Protein AF-A0A3R6VA16-F1 (afdb_monomer_lite)

InterPro domains:
  IPR000555 JAB1/MPN/MOV34 metalloenzyme domain [PF01398] (59-173)
  IPR000555 JAB1/MPN/MOV34 metalloenzyme domain [SM00232] (59-207)
  IPR037518 MPN domain [PS50249] (60-208)

pLDDT: mean 72.34, std 24.01, range [25.31, 98.12]

Radius of gyration: 26.98 Å; chains: 1; bounding box: 52×86×88 Å

Sequence (261 aa):
MANRVRRWSPVAHPRESDKSSANMSAASISLDDVAVEVAHNAGDSSNHFNEGTSEGRVDVGIHPLVLMNLCDHWTRAAAIASPGNPSTKPVVGALFGVQKGREINVIDSFELPSALELSESDSNLTLKAFLTQRTEQFATVFPGFEFLGWYAVQSKIQASDLATHRTMMEFNESPLFLVLDPTPPPPQPKDR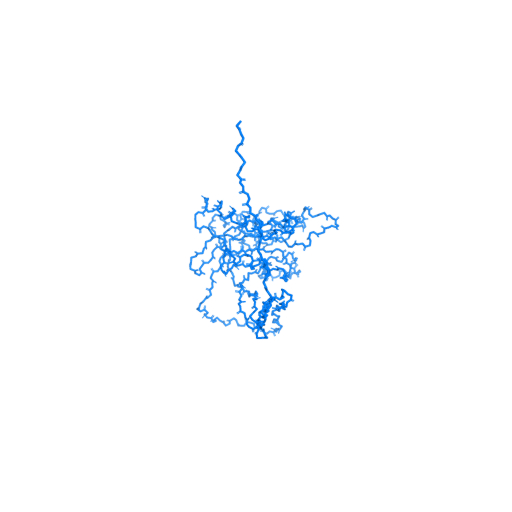AKVKLPLALYESELHVVNNTPTMLFVKAPFKMTTTESEGIALDHISKVAPTNAPTQSSRKFIVEYMASV

Foldseek 3Di:
DDDDDDDDDDDDDDDDDDDDDDPPPPPPDDPPPADADDDDDDDDDDDPPPPDPDPPAAAEAEELQAVVQQVVQVVVLVVPQDDPGNPPFWFKWFWKDADDPRYHYGHHIDGQDTVVNADPVCNLVVSVVVQVVVQVVCCVVPPRMFTQAMETEAQDDDPVVVVVRVSVCVRPVKHKYKYADPDQDDDDDPPDDLDDHSMWIWTWDFDQDPNDTHIHTDTGDYHHDYDPVSLVVLCVCLVPPDPDDPSCRNVNVSSVSSNVD

Secondary structure (DSSP, 8-state):
------------------------------TT----------------------TT--EEEE-HHHHHHHHHHHHHHHHHS-TT----SPEEEEEEEEEETTEEEEEEEEEPPPTTTS-TTTHHHHHHHHHHHHHHHHHHHSTT-EEEEEEEE-SS--HHHHHHHHHHTTT-SS-EEEEE--SPPP---SS---PPPSEEEEEEEEEEETTEEEEEEEEEP-EE---HHHHHHHHHHHHH--TT-GGGHHHHHHHHHHTT-

Structure (mmCIF, N/CA/C/O backbone):
data_AF-A0A3R6VA16-F1
#
_entry.id   AF-A0A3R6VA16-F1
#
loop_
_atom_site.group_PDB
_atom_site.id
_atom_site.type_symbol
_atom_site.label_atom_id
_atom_site.label_alt_id
_atom_site.label_comp_id
_atom_site.label_asym_id
_atom_site.label_entity_id
_atom_site.label_seq_id
_atom_site.pdbx_PDB_ins_code
_atom_site.Cartn_x
_atom_site.Cartn_y
_atom_site.Cartn_z
_atom_site.occupancy
_atom_site.B_iso_or_equiv
_atom_site.auth_seq_id
_atom_site.auth_comp_id
_atom_site.auth_asym_id
_atom_site.auth_atom_id
_atom_site.pdbx_PDB_model_num
ATOM 1 N N . MET A 1 1 ? 28.425 59.347 45.435 1.00 41.22 1 MET A N 1
ATOM 2 C CA . MET A 1 1 ? 26.973 59.115 45.272 1.00 41.22 1 MET A CA 1
ATOM 3 C C . MET A 1 1 ? 26.750 57.630 45.041 1.00 41.22 1 MET A C 1
ATOM 5 O O . MET A 1 1 ? 27.080 57.142 43.974 1.00 41.22 1 MET A O 1
ATOM 9 N N . ALA A 1 2 ? 26.286 56.904 46.057 1.00 36.50 2 ALA A N 1
ATOM 10 C CA . ALA A 1 2 ? 25.940 55.487 45.960 1.00 36.50 2 ALA A CA 1
ATOM 11 C C . ALA A 1 2 ? 24.684 55.261 46.811 1.00 36.50 2 ALA A C 1
ATOM 13 O O . ALA A 1 2 ? 24.734 55.369 48.036 1.00 36.50 2 ALA A O 1
ATOM 14 N N . ASN A 1 3 ? 23.547 55.035 46.151 1.00 33.97 3 ASN A N 1
ATOM 15 C CA . ASN A 1 3 ? 22.265 54.790 46.803 1.00 33.97 3 ASN A CA 1
ATOM 16 C C . ASN A 1 3 ? 22.181 53.318 47.224 1.00 33.97 3 ASN A C 1
ATOM 18 O O . ASN A 1 3 ? 22.137 52.421 46.387 1.00 33.97 3 ASN A O 1
ATOM 22 N N . ARG A 1 4 ? 22.161 53.090 48.539 1.00 34.59 4 ARG A N 1
ATOM 23 C CA . ARG A 1 4 ? 21.943 51.801 49.203 1.00 34.59 4 ARG A CA 1
ATOM 24 C C . ARG A 1 4 ? 20.525 51.825 49.783 1.00 34.59 4 ARG A C 1
ATOM 26 O O . ARG A 1 4 ? 20.274 52.558 50.738 1.00 34.59 4 ARG A O 1
ATOM 33 N N . VAL A 1 5 ? 19.602 51.054 49.208 1.00 41.16 5 VAL A N 1
ATOM 34 C CA . VAL A 1 5 ? 18.233 50.897 49.733 1.00 41.16 5 VAL A CA 1
ATOM 35 C C . VAL A 1 5 ? 18.164 49.671 50.650 1.00 41.16 5 VAL A C 1
ATOM 37 O O . VAL A 1 5 ? 18.831 48.663 50.435 1.00 41.16 5 VAL A O 1
ATOM 40 N N . ARG A 1 6 ? 17.423 49.852 51.745 1.00 34.97 6 ARG A N 1
ATOM 41 C CA . ARG A 1 6 ? 17.358 49.065 52.985 1.00 34.97 6 ARG A CA 1
ATOM 42 C C . ARG A 1 6 ? 16.405 47.858 52.833 1.00 34.97 6 ARG A C 1
ATOM 44 O O . ARG A 1 6 ? 15.406 47.974 52.143 1.00 34.97 6 ARG A O 1
ATOM 51 N N . ARG A 1 7 ? 16.764 46.684 53.375 1.00 30.44 7 ARG A N 1
ATOM 52 C CA . ARG A 1 7 ? 16.296 46.068 54.652 1.00 30.44 7 ARG A CA 1
ATOM 53 C C . ARG A 1 7 ? 14.901 45.420 54.606 1.00 30.44 7 ARG A C 1
ATOM 55 O O . ARG A 1 7 ? 13.923 46.138 54.485 1.00 30.44 7 ARG A O 1
ATOM 62 N N . TRP A 1 8 ? 14.838 44.126 54.948 1.00 27.19 8 TRP A N 1
ATOM 63 C CA . TRP A 1 8 ? 13.909 43.578 55.955 1.00 27.19 8 TRP A CA 1
ATOM 64 C C . TRP A 1 8 ? 14.317 42.168 56.427 1.00 27.19 8 TRP A C 1
ATOM 66 O O . TRP A 1 8 ? 14.936 41.400 55.700 1.00 27.19 8 TRP A O 1
ATOM 76 N N . SER A 1 9 ? 13.999 41.877 57.687 1.00 35.06 9 SER A N 1
ATOM 77 C CA . SER A 1 9 ? 14.083 40.588 58.396 1.00 35.06 9 SER A CA 1
ATOM 78 C C . SER A 1 9 ? 12.863 40.528 59.346 1.00 35.06 9 SER A C 1
ATOM 80 O O . SER A 1 9 ? 12.209 41.558 59.516 1.00 35.06 9 SER A O 1
ATOM 82 N N . PRO A 1 10 ? 12.659 39.451 60.122 1.00 50.78 10 PRO A N 1
ATOM 83 C CA . PRO A 1 10 ? 12.002 38.174 59.806 1.00 50.78 10 PRO A CA 1
ATOM 84 C C . PRO A 1 10 ? 10.662 38.013 60.573 1.00 50.78 10 PRO A C 1
ATOM 86 O O . PRO A 1 10 ? 10.471 38.689 61.579 1.00 50.78 10 PRO A O 1
ATOM 89 N N . VAL A 1 11 ? 9.765 37.086 60.196 1.00 36.78 11 VAL A N 1
ATOM 90 C CA . VAL A 1 11 ? 8.639 36.660 61.070 1.00 36.78 11 VAL A CA 1
ATOM 91 C C . VAL A 1 11 ? 8.326 35.158 60.924 1.00 36.78 11 VAL A C 1
ATOM 93 O O . VAL A 1 11 ? 8.508 34.565 59.867 1.00 36.78 11 VAL A O 1
ATOM 96 N N . ALA A 1 12 ? 7.908 34.600 62.062 1.00 35.28 12 ALA A N 1
ATOM 97 C CA . ALA A 1 12 ? 7.760 33.227 62.537 1.00 35.28 12 ALA A CA 1
ATOM 98 C C . ALA A 1 12 ? 6.758 32.273 61.839 1.00 35.28 12 ALA A C 1
ATOM 100 O O . ALA A 1 12 ? 5.808 32.689 61.183 1.00 35.28 12 ALA A O 1
ATOM 101 N N . HIS A 1 13 ? 6.956 30.973 62.114 1.00 35.56 13 HIS A N 1
ATOM 102 C CA . HIS A 1 13 ? 6.015 29.857 61.910 1.00 35.56 13 HIS A CA 1
ATOM 103 C C . HIS A 1 13 ? 4.784 29.918 62.835 1.00 35.56 13 HIS A C 1
ATOM 105 O O . HIS A 1 13 ? 4.871 30.461 63.940 1.00 35.56 13 HIS A O 1
ATOM 111 N N . PRO A 1 14 ? 3.684 29.238 62.450 1.00 37.84 14 PRO A N 1
ATOM 112 C CA . PRO A 1 14 ? 3.241 28.091 63.259 1.00 37.84 14 PRO A CA 1
ATOM 113 C C . PRO A 1 14 ? 2.744 26.850 62.472 1.00 37.84 14 PRO A C 1
ATOM 115 O O . PRO A 1 14 ? 2.604 26.859 61.254 1.00 37.84 14 PRO A O 1
ATOM 118 N N . ARG A 1 15 ? 2.542 25.778 63.257 1.00 31.00 15 ARG A N 1
ATOM 119 C CA . ARG A 1 15 ? 2.298 24.343 62.991 1.00 31.00 15 ARG A CA 1
ATOM 120 C C . ARG A 1 15 ? 0.953 23.955 62.333 1.00 31.00 15 ARG A C 1
ATOM 122 O O . ARG A 1 15 ? -0.082 24.495 62.695 1.00 31.00 15 ARG A O 1
ATOM 129 N N . GLU A 1 16 ? 1.034 22.930 61.474 1.00 34.62 16 GLU A N 1
ATOM 130 C CA . GLU A 1 16 ? 0.332 21.617 61.486 1.00 34.62 16 GLU A CA 1
ATOM 131 C C . GLU A 1 16 ? -1.192 21.532 61.762 1.00 34.62 16 GLU A C 1
ATOM 133 O O . GLU A 1 16 ? -1.655 21.822 62.863 1.00 34.62 16 GLU A O 1
ATOM 138 N N . SER A 1 17 ? -1.967 21.014 60.791 1.00 33.66 17 SER A N 1
ATOM 139 C CA . SER A 1 17 ? -2.970 19.936 60.988 1.00 33.66 17 SER A CA 1
ATOM 140 C C . SER A 1 17 ? -3.676 19.507 59.681 1.00 33.66 17 SER A C 1
ATOM 142 O O . SER A 1 17 ? -4.217 20.326 58.947 1.00 33.66 17 SER A O 1
ATOM 144 N N . ASP A 1 18 ? -3.621 18.192 59.435 1.00 30.81 18 ASP A N 1
ATOM 145 C CA . ASP A 1 18 ? -4.550 17.259 58.768 1.00 30.81 18 ASP A CA 1
ATOM 146 C C . ASP A 1 18 ? -5.579 17.732 57.718 1.00 30.81 18 ASP A C 1
ATOM 148 O O . ASP A 1 18 ? -6.495 18.496 58.025 1.00 30.81 18 ASP A O 1
ATOM 152 N N . LYS A 1 19 ? -5.596 17.050 56.552 1.00 31.88 19 LYS A N 1
ATOM 153 C CA . LYS A 1 19 ? -6.624 16.030 56.211 1.00 31.88 19 LYS A CA 1
ATOM 154 C C . LYS A 1 19 ? -6.488 15.428 54.794 1.00 31.88 19 LYS A C 1
ATOM 156 O O . LYS A 1 19 ? -6.449 16.132 53.795 1.00 31.88 19 LYS A O 1
ATOM 161 N N . SER A 1 20 ? -6.528 14.090 54.780 1.00 29.64 20 SER A N 1
ATOM 162 C CA . SER A 1 20 ? -7.198 13.176 53.830 1.00 29.64 20 SER A CA 1
ATOM 163 C C . SER A 1 20 ? -6.859 13.178 52.327 1.00 29.64 20 SER A C 1
ATOM 165 O O . SER A 1 20 ? -7.366 13.981 51.554 1.00 29.64 20 SER A O 1
ATOM 167 N N . SER A 1 21 ? -6.121 12.130 51.938 1.00 30.91 21 SER A N 1
ATOM 168 C CA . SER A 1 21 ? -6.420 11.141 50.881 1.00 30.91 21 SER A CA 1
ATOM 169 C C . SER A 1 21 ? -7.292 11.557 49.683 1.00 30.91 21 SER A C 1
ATOM 171 O O . SER A 1 21 ? -8.511 11.659 49.800 1.00 30.91 21 SER A O 1
ATOM 173 N N . ALA A 1 22 ? -6.670 11.599 48.502 1.00 28.86 22 ALA A N 1
ATOM 174 C CA . ALA A 1 22 ? -7.246 11.099 47.251 1.00 28.86 22 ALA A CA 1
ATOM 175 C C . ALA A 1 22 ? -6.096 10.747 46.292 1.00 28.86 22 ALA A C 1
ATOM 177 O O . ALA A 1 22 ? -5.638 11.569 45.502 1.00 28.86 22 ALA A O 1
ATOM 178 N N . ASN A 1 23 ? -5.584 9.521 46.405 1.00 28.61 23 ASN A N 1
ATOM 179 C CA . ASN A 1 23 ? -4.648 8.960 45.438 1.00 28.61 23 ASN A CA 1
ATOM 180 C C . ASN A 1 23 ? -5.467 8.540 44.205 1.00 28.61 23 ASN A C 1
ATOM 182 O O . ASN A 1 23 ? -6.083 7.477 44.205 1.00 28.61 23 ASN A O 1
ATOM 186 N N . MET A 1 24 ? -5.555 9.399 43.187 1.00 28.39 24 MET A N 1
ATOM 187 C CA . MET A 1 24 ? -6.088 9.000 41.884 1.00 28.39 24 MET A CA 1
ATOM 188 C C . MET A 1 24 ? -4.983 8.261 41.134 1.00 28.39 24 MET A C 1
ATOM 190 O O . MET A 1 24 ? -4.092 8.878 40.555 1.00 28.39 24 MET A O 1
ATOM 194 N N . SER A 1 25 ? -5.024 6.927 41.170 1.00 29.25 25 SER A N 1
ATOM 195 C CA . SER A 1 25 ? -4.225 6.109 40.264 1.00 29.25 25 SER A CA 1
ATOM 196 C C . SER A 1 25 ? -4.698 6.379 38.837 1.00 29.25 25 SER A C 1
ATOM 198 O O . SER A 1 25 ? -5.773 5.930 38.434 1.00 29.25 25 SER A O 1
ATOM 200 N N . ALA A 1 26 ? -3.903 7.118 38.069 1.00 27.88 26 ALA A N 1
ATOM 201 C CA . ALA A 1 26 ? -3.977 7.057 36.621 1.00 27.88 26 ALA A CA 1
ATOM 202 C C . ALA A 1 26 ? -3.649 5.610 36.229 1.00 27.88 26 ALA A C 1
ATOM 204 O O . ALA A 1 26 ? -2.531 5.147 36.451 1.00 27.88 26 ALA A O 1
ATOM 205 N N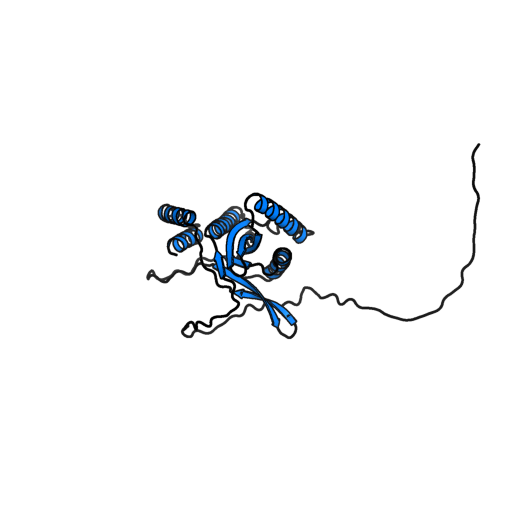 . ALA A 1 27 ? -4.642 4.872 35.735 1.00 28.17 27 ALA A N 1
ATOM 206 C CA . ALA A 1 27 ? -4.421 3.549 35.180 1.00 28.17 27 ALA A CA 1
ATOM 207 C C . ALA A 1 27 ? -3.535 3.706 33.937 1.00 28.17 27 ALA A C 1
ATOM 209 O O . ALA A 1 27 ? -4.001 4.095 32.868 1.00 28.17 27 ALA A O 1
ATOM 210 N N . SER A 1 28 ? -2.237 3.462 34.100 1.00 26.77 28 SER A N 1
ATOM 211 C CA . SER A 1 28 ? -1.308 3.254 32.998 1.00 26.77 28 SER A CA 1
ATOM 212 C C . SER A 1 28 ? -1.744 1.988 32.267 1.00 26.77 28 SER A C 1
ATOM 214 O O . SER A 1 28 ? -1.572 0.883 32.783 1.00 26.77 28 SER A O 1
ATOM 216 N N . ILE A 1 29 ? -2.363 2.146 31.099 1.00 28.78 29 ILE A N 1
ATOM 217 C CA . ILE A 1 29 ? -2.671 1.024 30.213 1.00 28.78 29 ILE A CA 1
ATOM 218 C C . ILE A 1 29 ? -1.329 0.526 29.675 1.00 28.78 29 ILE A C 1
ATOM 220 O O . ILE A 1 29 ? -0.648 1.236 28.936 1.00 28.78 29 ILE A O 1
ATOM 224 N N . SER A 1 30 ? -0.927 -0.661 30.130 1.00 25.31 30 SER A N 1
ATOM 225 C CA . SER A 1 30 ? 0.263 -1.360 29.651 1.00 25.31 30 SER A CA 1
ATOM 226 C C . SER A 1 30 ? 0.099 -1.670 28.163 1.00 25.31 30 SER A C 1
ATOM 228 O O . SER A 1 30 ? -0.945 -2.165 27.742 1.00 25.31 30 SER A O 1
ATOM 230 N N . LEU A 1 31 ? 1.121 -1.358 27.368 1.00 32.59 31 LEU A N 1
ATOM 231 C CA . LEU A 1 31 ? 1.146 -1.528 25.910 1.00 32.59 31 LEU A CA 1
ATOM 232 C C . LEU A 1 31 ? 1.325 -2.994 25.464 1.00 32.59 31 LEU A C 1
ATOM 234 O O . LEU A 1 31 ? 1.362 -3.251 24.263 1.00 32.59 31 LEU A O 1
ATOM 238 N N . ASP A 1 32 ? 1.390 -3.939 26.405 1.00 28.03 32 ASP A N 1
ATOM 239 C CA . ASP A 1 32 ? 1.823 -5.317 26.141 1.00 28.03 32 ASP A CA 1
ATOM 240 C C . ASP A 1 32 ? 0.689 -6.360 26.024 1.00 28.03 32 ASP A C 1
ATOM 242 O O . ASP A 1 32 ? 0.965 -7.510 25.695 1.00 28.03 32 ASP A O 1
ATOM 246 N N . ASP A 1 33 ? -0.586 -5.987 26.195 1.00 29.02 33 ASP A N 1
ATOM 247 C CA . ASP A 1 33 ? -1.709 -6.948 26.205 1.00 29.02 33 ASP A CA 1
ATOM 248 C C . ASP A 1 33 ? -2.635 -6.847 24.974 1.00 29.02 33 ASP A C 1
ATOM 250 O O . ASP A 1 33 ? -3.855 -6.723 25.098 1.00 29.02 33 ASP A O 1
ATOM 254 N N . VAL A 1 34 ? -2.087 -6.918 23.755 1.00 34.59 34 VAL A N 1
ATOM 255 C CA . VAL A 1 34 ? -2.907 -7.100 22.538 1.00 34.59 34 VAL A CA 1
ATOM 256 C C . VAL A 1 34 ? -2.513 -8.396 21.837 1.00 34.59 34 VAL A C 1
ATOM 258 O O . VAL A 1 34 ? -1.499 -8.472 21.144 1.00 34.59 34 VAL A O 1
ATOM 261 N N . ALA A 1 35 ? -3.335 -9.429 22.024 1.00 29.08 35 ALA A N 1
ATOM 262 C CA . ALA A 1 35 ? -3.217 -10.690 21.309 1.00 29.08 35 ALA A CA 1
ATOM 263 C C . ALA A 1 35 ? -3.474 -10.477 19.807 1.00 29.08 35 ALA A C 1
ATOM 265 O O . ALA A 1 35 ? -4.487 -9.908 19.402 1.00 29.08 35 ALA A O 1
ATOM 266 N N . VAL A 1 36 ? -2.540 -10.945 18.979 1.00 35.25 36 VAL A N 1
ATOM 267 C CA . VAL A 1 36 ? -2.672 -10.970 17.520 1.00 35.25 36 VAL A CA 1
ATOM 268 C C . VAL A 1 36 ? -3.468 -12.215 17.141 1.00 35.25 36 VAL A C 1
ATOM 270 O O . VAL A 1 36 ? -2.912 -13.311 17.099 1.00 35.25 36 VAL A O 1
ATOM 273 N N . GLU A 1 37 ? -4.758 -12.066 16.845 1.00 33.97 37 GLU A N 1
ATOM 274 C CA . GLU A 1 37 ? -5.538 -13.143 16.229 1.00 33.97 37 GLU A CA 1
ATOM 275 C C . GLU A 1 37 ? -5.707 -12.889 14.730 1.00 33.97 37 GLU A C 1
ATOM 277 O O . GLU A 1 37 ? -6.487 -12.052 14.283 1.00 33.97 37 GLU A O 1
ATOM 282 N N . VAL A 1 38 ? -4.952 -13.646 13.930 1.00 34.81 38 VAL A N 1
ATOM 283 C CA . VAL A 1 38 ? -5.217 -13.804 12.498 1.00 34.81 38 VAL A CA 1
ATOM 284 C C . VAL A 1 38 ? -6.216 -14.946 12.359 1.00 34.81 38 VAL A C 1
ATOM 286 O O . VAL A 1 38 ? -5.854 -16.110 12.562 1.00 34.81 38 VAL A O 1
ATOM 289 N N . ALA A 1 39 ? -7.464 -14.626 12.016 1.00 33.47 39 ALA A N 1
ATOM 290 C CA . ALA A 1 39 ? -8.495 -15.631 11.776 1.00 33.47 39 ALA A CA 1
ATOM 291 C C . ALA A 1 39 ? -8.035 -16.622 10.685 1.00 33.47 39 ALA A C 1
ATOM 293 O O . ALA A 1 39 ? -7.901 -16.270 9.510 1.00 33.47 39 ALA A O 1
ATOM 294 N N . HIS A 1 40 ? -7.778 -17.872 11.080 1.00 31.56 40 HIS A N 1
ATOM 295 C CA . HIS A 1 40 ? -7.525 -18.987 10.170 1.00 31.56 40 HIS A CA 1
ATOM 296 C C . HIS A 1 40 ? -8.842 -19.726 9.923 1.00 31.56 40 HIS A C 1
ATOM 298 O O . HIS A 1 40 ? -9.257 -20.544 10.739 1.00 31.56 40 HIS A O 1
ATOM 304 N N . ASN A 1 41 ? -9.484 -19.486 8.779 1.00 34.53 41 ASN A N 1
ATOM 305 C CA . ASN A 1 41 ? -10.558 -20.367 8.322 1.00 34.53 41 ASN A CA 1
ATOM 306 C C . ASN A 1 41 ? -9.943 -21.619 7.683 1.00 34.53 41 ASN A C 1
ATOM 308 O O . ASN A 1 41 ? -9.568 -21.616 6.511 1.00 34.53 41 ASN A O 1
ATOM 312 N N . ALA A 1 42 ? -9.827 -22.686 8.474 1.00 34.38 42 ALA A N 1
ATOM 313 C CA . ALA A 1 42 ? -9.646 -24.043 7.977 1.00 34.38 42 ALA A CA 1
ATOM 314 C C . ALA A 1 42 ? -11.026 -24.625 7.625 1.00 34.38 42 ALA A C 1
ATOM 316 O O . ALA A 1 42 ? -11.885 -24.753 8.493 1.00 34.38 42 ALA A O 1
ATOM 317 N N . GLY A 1 43 ? -11.240 -24.961 6.353 1.00 29.83 43 GLY A N 1
ATOM 318 C CA . GLY A 1 43 ? -12.485 -25.568 5.883 1.00 29.83 43 GLY A CA 1
ATOM 319 C C . GLY A 1 43 ? -12.535 -25.653 4.363 1.00 29.83 43 GLY A C 1
ATOM 320 O O . GLY A 1 43 ? -13.006 -24.736 3.700 1.00 29.83 43 GLY A O 1
ATOM 321 N N . ASP A 1 44 ? -12.017 -26.754 3.827 1.00 38.03 44 ASP A N 1
ATOM 322 C CA . ASP A 1 44 ? -12.229 -27.201 2.452 1.00 38.03 44 ASP A CA 1
ATOM 323 C C . ASP A 1 44 ? -13.702 -27.596 2.272 1.00 38.03 44 ASP A C 1
ATOM 325 O O . ASP A 1 44 ? -14.157 -28.533 2.925 1.00 38.03 44 ASP A O 1
ATOM 329 N N . SER A 1 45 ? -14.455 -26.848 1.457 1.00 31.98 45 SER A N 1
ATOM 330 C CA . SER A 1 45 ? -15.740 -27.242 0.852 1.00 31.98 45 SER A CA 1
ATOM 331 C C . SER A 1 45 ? -16.188 -26.179 -0.160 1.00 31.98 45 SER A C 1
ATOM 333 O O . SER A 1 45 ? -16.620 -25.096 0.218 1.00 31.98 45 SER A O 1
ATOM 335 N N . SER A 1 46 ? -16.056 -26.496 -1.453 1.00 37.22 46 SER A N 1
ATOM 336 C CA . SER A 1 46 ? -16.768 -25.917 -2.613 1.00 37.22 46 SER A CA 1
ATOM 337 C C . SER A 1 46 ? -17.405 -24.521 -2.435 1.00 37.22 46 SER A C 1
ATOM 339 O O . SER A 1 46 ? -18.581 -24.400 -2.086 1.00 37.22 46 SER A O 1
ATOM 341 N N . ASN A 1 47 ? -16.661 -23.461 -2.770 1.00 34.09 47 ASN A N 1
ATOM 342 C CA . ASN A 1 47 ? -17.179 -22.090 -2.784 1.00 34.09 47 ASN A CA 1
ATOM 343 C C . ASN A 1 47 ? -18.139 -21.859 -3.964 1.00 34.09 47 ASN A C 1
ATOM 345 O O . ASN A 1 47 ? -17.732 -21.442 -5.049 1.00 34.09 47 ASN A O 1
ATOM 349 N N . HIS A 1 48 ? -19.433 -22.058 -3.722 1.00 30.09 48 HIS A N 1
ATOM 350 C CA . HIS A 1 48 ? -20.457 -21.225 -4.345 1.00 30.09 48 HIS A CA 1
ATOM 351 C C . HIS A 1 48 ? -20.340 -19.831 -3.712 1.00 30.09 48 HIS A C 1
ATOM 353 O O . HIS A 1 48 ? -20.636 -19.654 -2.531 1.00 30.09 48 HIS A O 1
ATOM 359 N N . PHE A 1 49 ? -19.851 -18.850 -4.475 1.00 36.31 49 PHE A N 1
ATOM 360 C CA . PHE A 1 49 ? -19.862 -17.450 -4.058 1.00 36.31 49 PHE A CA 1
ATOM 361 C C . PHE A 1 49 ? -21.318 -17.005 -3.938 1.00 36.31 49 PHE A C 1
ATOM 363 O O . PHE A 1 49 ? -21.996 -16.799 -4.941 1.00 36.31 49 PHE A O 1
ATOM 370 N N . ASN A 1 50 ? -21.810 -16.903 -2.706 1.00 30.72 50 ASN A N 1
ATOM 371 C CA . ASN A 1 50 ? -23.081 -16.255 -2.450 1.00 30.72 50 ASN A CA 1
ATOM 372 C C . ASN A 1 50 ? -22.836 -14.747 -2.571 1.00 30.72 50 ASN A C 1
ATOM 374 O O . ASN A 1 50 ? -22.175 -14.140 -1.726 1.00 30.72 50 ASN A O 1
ATOM 378 N N . GLU A 1 51 ? -23.305 -14.174 -3.673 1.00 41.44 51 GLU A N 1
ATOM 379 C CA . GLU A 1 51 ? -23.289 -12.745 -3.964 1.00 41.44 51 GLU A CA 1
ATOM 380 C C . GLU A 1 51 ? -24.316 -12.052 -3.058 1.00 41.44 51 GLU A C 1
ATOM 382 O O . GLU A 1 51 ? -25.435 -11.734 -3.443 1.00 41.44 51 GLU A O 1
ATOM 387 N N . GLY A 1 52 ? -23.950 -11.891 -1.787 1.00 32.72 52 GLY A N 1
ATOM 388 C CA . GLY A 1 52 ? -24.619 -10.961 -0.892 1.00 32.72 52 GLY A CA 1
ATOM 389 C C . GLY A 1 52 ? -24.116 -9.562 -1.213 1.00 32.72 52 GLY A C 1
ATOM 390 O O . GLY A 1 52 ? -22.977 -9.229 -0.890 1.00 32.72 52 GLY A O 1
ATOM 391 N N . THR A 1 53 ? -24.946 -8.748 -1.860 1.00 37.53 53 THR A N 1
ATOM 392 C CA . THR A 1 53 ? -24.739 -7.304 -1.999 1.00 37.53 53 THR A CA 1
ATOM 393 C C . THR A 1 53 ? -24.630 -6.678 -0.609 1.00 37.53 53 THR A C 1
ATOM 395 O O . THR A 1 53 ? -25.641 -6.402 0.035 1.00 37.53 53 THR A O 1
ATOM 398 N N . SER A 1 54 ? -23.405 -6.482 -0.118 1.00 41.94 54 SER A N 1
ATOM 399 C CA . SER A 1 54 ? -23.151 -5.695 1.084 1.00 41.94 54 SER A CA 1
ATOM 400 C C . SER A 1 54 ? -23.181 -4.214 0.715 1.00 41.94 54 SER A C 1
ATOM 402 O O . SER A 1 54 ? -22.195 -3.628 0.261 1.00 41.94 54 SER A O 1
ATOM 404 N N . GLU A 1 55 ? -24.348 -3.597 0.884 1.00 44.31 55 GLU A N 1
ATOM 405 C CA . GLU A 1 55 ? -24.494 -2.143 0.849 1.00 44.31 55 GLU A CA 1
ATOM 406 C C . GLU A 1 55 ? -23.579 -1.530 1.925 1.00 44.31 55 GLU A C 1
ATOM 408 O O . GLU A 1 55 ? -23.894 -1.536 3.110 1.00 44.31 55 GLU A O 1
ATOM 413 N N . GLY A 1 56 ? -22.390 -1.060 1.535 1.00 59.75 56 GLY A N 1
ATOM 414 C CA . GLY A 1 56 ? -21.376 -0.609 2.499 1.00 59.75 56 GLY A CA 1
ATOM 415 C C . GLY A 1 56 ? -19.929 -0.690 2.026 1.00 59.75 56 GLY A C 1
ATOM 416 O O . GLY A 1 56 ? -19.099 0.063 2.521 1.00 59.75 56 GLY A O 1
ATOM 417 N N . ARG A 1 57 ? -19.628 -1.574 1.069 1.00 72.31 57 ARG A N 1
ATOM 418 C CA . ARG A 1 57 ? -18.250 -1.909 0.689 1.00 72.31 57 ARG A CA 1
ATOM 419 C C . ARG A 1 57 ? -17.532 -0.771 -0.046 1.00 72.31 57 ARG A C 1
ATOM 421 O O . ARG A 1 57 ? -18.125 -0.122 -0.909 1.00 72.31 57 ARG A O 1
ATOM 428 N N . VAL A 1 58 ? -16.259 -0.568 0.284 1.00 84.44 58 VAL A N 1
ATOM 429 C CA . VAL A 1 58 ? -15.334 0.311 -0.443 1.00 84.44 58 VAL A CA 1
ATOM 430 C C . VAL A 1 58 ? -14.940 -0.360 -1.767 1.00 84.44 58 VAL A C 1
ATOM 432 O O . VAL A 1 58 ? -14.682 -1.565 -1.806 1.00 84.44 58 VAL A O 1
ATOM 435 N N . ASP A 1 59 ? -14.935 0.400 -2.862 1.00 94.25 59 ASP A N 1
ATOM 436 C CA . ASP A 1 59 ? -14.480 -0.049 -4.183 1.00 94.25 59 ASP A CA 1
ATOM 437 C C . ASP A 1 59 ? -13.049 0.437 -4.407 1.00 94.25 59 ASP A C 1
ATOM 439 O O . ASP A 1 59 ? -12.823 1.624 -4.644 1.00 94.25 59 ASP A O 1
ATOM 443 N N . VAL A 1 60 ? -12.083 -0.476 -4.288 1.00 97.31 60 VAL A N 1
ATOM 444 C CA . VAL A 1 60 ? -10.656 -0.149 -4.370 1.00 97.31 60 VAL A CA 1
ATOM 445 C C . VAL A 1 60 ? -10.078 -0.575 -5.717 1.00 97.31 60 VAL A C 1
ATOM 447 O O . VAL A 1 60 ? -9.984 -1.767 -6.023 1.00 97.31 60 VAL A O 1
ATOM 450 N N . GLY A 1 61 ? -9.647 0.404 -6.508 1.00 97.19 61 GLY A N 1
ATOM 451 C CA . GLY A 1 61 ? -8.807 0.234 -7.688 1.00 97.19 61 GLY A CA 1
ATOM 452 C C . GLY A 1 61 ? -7.336 0.462 -7.352 1.00 97.19 61 GLY A C 1
ATOM 453 O O . GLY A 1 61 ? -6.993 1.456 -6.719 1.00 97.19 61 GLY A O 1
ATOM 454 N N . ILE A 1 62 ? -6.452 -0.437 -7.780 1.00 96.94 62 ILE A N 1
ATOM 455 C CA . ILE A 1 62 ? -4.998 -0.275 -7.652 1.00 96.94 62 ILE A CA 1
ATOM 456 C C . ILE A 1 62 ? -4.399 -0.133 -9.045 1.00 96.94 62 ILE A C 1
ATOM 458 O O . ILE A 1 62 ? -4.673 -0.950 -9.925 1.00 96.94 62 ILE A O 1
ATOM 462 N N . HIS A 1 63 ? -3.569 0.886 -9.239 1.00 95.25 63 HIS A N 1
ATOM 463 C CA . HIS A 1 63 ? -2.862 1.113 -10.490 1.00 95.25 63 HIS A CA 1
ATOM 464 C C . HIS A 1 63 ? -1.568 0.289 -10.574 1.00 95.25 63 HIS A C 1
ATOM 466 O O . HIS A 1 63 ? -0.895 0.068 -9.562 1.00 95.25 63 HIS A O 1
ATOM 472 N N . PRO A 1 64 ? -1.165 -0.149 -11.779 1.00 93.44 64 PRO A N 1
ATOM 473 C CA . PRO A 1 64 ? 0.056 -0.923 -11.983 1.00 93.44 64 PRO A CA 1
ATOM 474 C C . PRO A 1 64 ? 1.326 -0.220 -11.509 1.00 93.44 64 PRO A C 1
ATOM 476 O O . PRO A 1 64 ? 2.244 -0.897 -11.043 1.00 93.44 64 PRO A O 1
ATOM 479 N N . LEU A 1 65 ? 1.384 1.115 -11.598 1.00 93.56 65 LEU A N 1
ATOM 480 C CA . LEU A 1 65 ? 2.537 1.897 -11.147 1.00 93.56 65 LEU A CA 1
ATOM 481 C C . LEU A 1 65 ? 2.889 1.605 -9.681 1.00 93.56 65 LEU A C 1
ATOM 483 O O . LEU A 1 65 ? 4.058 1.397 -9.364 1.00 93.56 65 LEU A O 1
ATOM 487 N N . VAL A 1 66 ? 1.881 1.472 -8.815 1.00 95.50 66 VAL A N 1
ATOM 488 C CA . VAL A 1 66 ? 2.048 1.107 -7.399 1.00 95.50 66 VAL A CA 1
ATOM 489 C C . VAL A 1 66 ? 2.803 -0.213 -7.261 1.00 95.50 66 VAL A C 1
ATOM 491 O O . VAL A 1 66 ? 3.747 -0.322 -6.479 1.00 95.50 66 VAL A O 1
ATOM 494 N N . LEU A 1 67 ? 2.423 -1.228 -8.044 1.00 92.75 67 LEU A N 1
ATOM 495 C CA . LEU A 1 67 ? 3.062 -2.540 -7.947 1.00 92.75 67 LEU A CA 1
ATOM 496 C C . LEU A 1 67 ? 4.476 -2.520 -8.519 1.00 92.75 67 LEU A C 1
ATOM 498 O O . LEU A 1 67 ? 5.360 -3.187 -7.981 1.00 92.75 67 LEU A O 1
ATOM 502 N N . MET A 1 68 ? 4.699 -1.749 -9.585 1.00 90.44 68 MET A N 1
ATOM 503 C CA . MET A 1 68 ? 6.027 -1.558 -10.162 1.00 90.44 68 MET A CA 1
ATOM 504 C C . MET A 1 68 ? 6.967 -0.886 -9.160 1.00 90.44 68 MET A C 1
ATOM 506 O O . MET A 1 68 ? 8.067 -1.395 -8.947 1.00 90.44 68 MET A O 1
ATOM 510 N N . ASN A 1 69 ? 6.515 0.176 -8.490 1.00 93.88 69 ASN A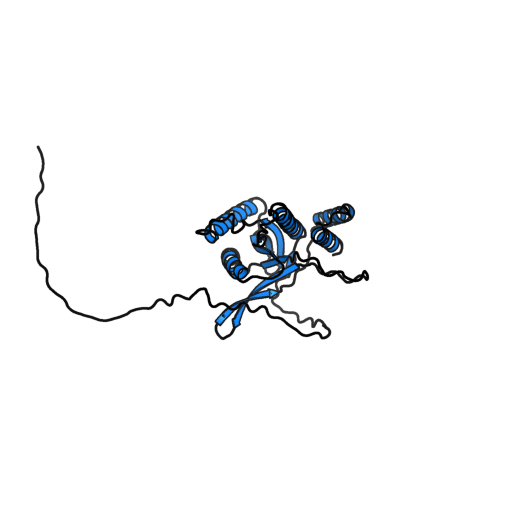 N 1
ATOM 511 C CA . ASN A 1 69 ? 7.268 0.882 -7.452 1.00 93.88 69 ASN A CA 1
ATOM 512 C C . ASN A 1 69 ? 7.580 -0.033 -6.263 1.00 93.88 69 ASN A C 1
ATOM 514 O O . ASN A 1 69 ? 8.726 -0.122 -5.826 1.00 93.88 69 ASN A O 1
ATOM 518 N N . LEU A 1 70 ? 6.586 -0.778 -5.780 1.00 93.19 70 LEU A N 1
ATOM 519 C CA . LEU A 1 70 ? 6.734 -1.700 -4.656 1.00 93.19 70 LEU A CA 1
ATOM 520 C C . LEU A 1 70 ? 7.715 -2.841 -4.965 1.00 93.19 70 LEU A C 1
ATOM 522 O O . LEU A 1 70 ? 8.600 -3.152 -4.163 1.00 93.19 70 LEU A O 1
ATOM 526 N N . CYS A 1 71 ? 7.604 -3.448 -6.148 1.00 89.06 71 CYS A N 1
ATOM 527 C CA . CYS A 1 71 ? 8.560 -4.461 -6.587 1.00 89.06 71 CYS A CA 1
ATOM 528 C C . CYS A 1 71 ? 9.952 -3.876 -6.803 1.00 89.06 71 CYS A C 1
ATOM 530 O O . CYS A 1 71 ? 10.959 -4.569 -6.588 1.00 89.06 71 CYS A O 1
ATOM 532 N N . ASP A 1 72 ? 10.014 -2.624 -7.262 1.00 90.12 72 ASP A N 1
ATOM 533 C CA . ASP A 1 72 ? 11.276 -1.941 -7.435 1.00 90.12 72 ASP A CA 1
ATOM 534 C C . ASP A 1 72 ? 12.005 -1.771 -6.113 1.00 90.12 72 ASP A C 1
ATOM 536 O O . ASP A 1 72 ? 13.100 -2.320 -5.940 1.00 90.12 72 ASP A O 1
ATOM 540 N N . HIS A 1 73 ? 11.312 -1.157 -5.159 1.00 91.31 73 HIS A N 1
ATOM 541 C CA . HIS A 1 73 ? 11.755 -0.951 -3.791 1.00 91.31 73 HIS A CA 1
ATOM 542 C C . HIS A 1 73 ? 12.250 -2.254 -3.152 1.00 91.31 73 HIS A C 1
ATOM 544 O O . HIS A 1 73 ? 13.385 -2.312 -2.676 1.00 91.31 73 HIS A O 1
ATOM 550 N N . TRP A 1 74 ? 11.463 -3.334 -3.235 1.00 88.44 74 TRP A N 1
ATOM 551 C CA . TRP A 1 74 ? 11.858 -4.645 -2.709 1.00 88.44 74 TRP A CA 1
ATOM 552 C C . TRP A 1 74 ? 13.184 -5.143 -3.283 1.00 88.44 74 TRP A C 1
ATOM 554 O O . TRP A 1 74 ? 14.088 -5.539 -2.549 1.00 88.44 74 TRP A O 1
ATOM 564 N N . THR A 1 75 ? 13.318 -5.128 -4.609 1.00 86.38 75 THR A N 1
ATOM 565 C CA . THR A 1 75 ? 14.505 -5.705 -5.257 1.00 86.38 75 THR A CA 1
ATOM 566 C C . THR A 1 75 ? 15.744 -4.858 -4.983 1.00 86.38 75 THR A C 1
ATOM 568 O O . THR A 1 75 ? 16.827 -5.412 -4.808 1.00 86.38 75 THR A O 1
ATOM 571 N N . ARG A 1 76 ? 15.605 -3.524 -4.933 1.00 87.94 76 ARG A N 1
ATOM 572 C CA . ARG A 1 76 ? 16.723 -2.638 -4.585 1.00 87.94 76 ARG A CA 1
ATOM 573 C C . ARG A 1 76 ? 17.159 -2.853 -3.141 1.00 87.94 76 ARG A C 1
ATOM 575 O O . ARG A 1 76 ? 18.352 -3.007 -2.897 1.00 87.94 76 ARG A O 1
ATOM 582 N N . ALA A 1 77 ? 16.212 -2.938 -2.208 1.00 84.50 77 ALA A N 1
ATOM 583 C CA . ALA A 1 77 ? 16.507 -3.237 -0.810 1.00 84.50 77 ALA A CA 1
ATOM 584 C C . ALA A 1 77 ? 17.218 -4.594 -0.663 1.00 84.50 77 ALA A C 1
ATOM 586 O O . ALA A 1 77 ? 18.240 -4.688 0.017 1.00 84.50 77 ALA A O 1
ATOM 587 N N . ALA A 1 78 ? 16.746 -5.625 -1.371 1.00 82.75 78 ALA A N 1
ATOM 588 C CA . ALA A 1 78 ? 17.376 -6.944 -1.386 1.00 82.75 78 ALA A CA 1
ATOM 589 C C . ALA A 1 78 ? 18.799 -6.928 -1.975 1.00 82.75 78 ALA A C 1
ATOM 591 O O . ALA A 1 78 ? 19.651 -7.684 -1.518 1.00 82.75 78 ALA A O 1
ATOM 592 N N . ALA A 1 79 ? 19.074 -6.071 -2.963 1.00 81.62 79 ALA A N 1
ATOM 593 C CA . ALA A 1 79 ? 20.402 -5.933 -3.564 1.00 81.62 79 ALA A CA 1
ATOM 594 C C . ALA A 1 79 ? 21.403 -5.182 -2.667 1.00 81.62 79 ALA A C 1
ATOM 596 O O . ALA A 1 79 ? 22.604 -5.431 -2.753 1.00 81.62 79 ALA A O 1
ATOM 597 N N . ILE A 1 80 ? 20.920 -4.263 -1.825 1.00 78.88 80 ILE A N 1
ATOM 598 C CA . ILE A 1 80 ? 21.746 -3.493 -0.880 1.00 78.88 80 ILE A CA 1
ATOM 599 C C . ILE A 1 80 ? 22.022 -4.296 0.400 1.00 78.88 80 ILE A C 1
ATOM 601 O O . ILE A 1 80 ? 23.035 -4.071 1.062 1.00 78.88 80 ILE A O 1
ATOM 605 N N . ALA A 1 81 ? 21.150 -5.245 0.754 1.00 72.50 81 ALA A N 1
ATOM 606 C CA . ALA A 1 81 ? 21.335 -6.092 1.925 1.00 72.50 81 ALA A CA 1
ATOM 607 C C . ALA A 1 81 ? 22.636 -6.912 1.821 1.00 72.50 81 ALA A C 1
ATOM 609 O O . ALA A 1 81 ? 22.806 -7.748 0.932 1.00 72.50 81 ALA A O 1
ATOM 610 N N . SER A 1 82 ? 23.565 -6.681 2.753 1.00 60.59 82 SER A N 1
ATOM 611 C CA . SER A 1 82 ? 24.849 -7.384 2.785 1.00 60.59 82 SER A CA 1
ATOM 612 C C . SER A 1 82 ? 24.660 -8.892 3.000 1.00 60.59 82 SER A C 1
ATOM 614 O O . SER A 1 82 ? 23.883 -9.292 3.877 1.00 60.59 82 SER A O 1
ATOM 616 N N . PRO A 1 83 ? 25.415 -9.754 2.291 1.00 53.72 83 PRO A N 1
ATOM 617 C CA . PRO A 1 83 ? 25.409 -11.188 2.554 1.00 53.72 83 PRO A CA 1
ATOM 618 C C . PRO A 1 83 ? 25.884 -11.447 3.992 1.00 53.72 83 PRO A C 1
ATOM 620 O O . PRO A 1 83 ? 27.049 -11.237 4.319 1.00 53.72 83 PRO A O 1
ATOM 623 N N . GLY A 1 84 ? 24.959 -11.862 4.862 1.00 57.25 84 GLY A N 1
ATOM 624 C CA . GLY A 1 84 ? 25.206 -12.123 6.287 1.00 57.25 84 GLY A CA 1
ATOM 625 C C . GLY A 1 84 ? 24.463 -11.203 7.261 1.00 57.25 84 GLY A C 1
ATOM 626 O O . GLY A 1 84 ? 24.401 -11.522 8.444 1.00 57.25 84 GLY A O 1
ATOM 627 N N . ASN A 1 85 ? 23.849 -10.117 6.784 1.00 55.91 85 ASN A N 1
ATOM 628 C CA . ASN A 1 85 ? 22.919 -9.307 7.571 1.00 55.91 85 ASN A CA 1
ATOM 629 C C . ASN A 1 85 ? 21.661 -9.035 6.734 1.00 55.91 85 ASN A C 1
ATOM 631 O O . ASN A 1 85 ? 21.526 -7.946 6.168 1.00 55.91 85 ASN A O 1
ATOM 635 N N . PRO A 1 86 ? 20.772 -10.037 6.569 1.00 56.09 86 PRO A N 1
ATOM 636 C CA . PRO A 1 86 ? 19.489 -9.781 5.942 1.0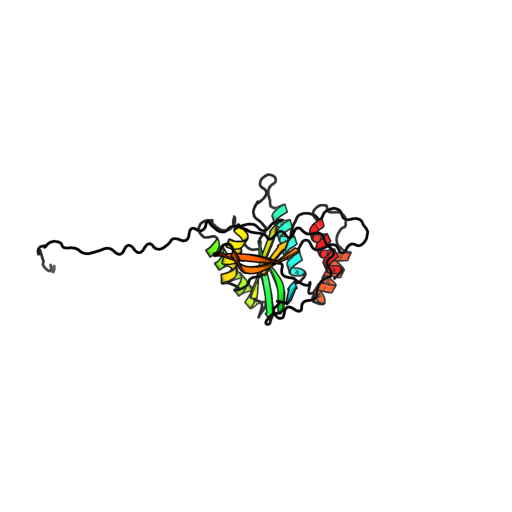0 56.09 86 PRO A CA 1
ATOM 637 C C . PRO A 1 86 ? 18.795 -8.705 6.774 1.00 56.09 86 PRO A C 1
ATOM 639 O O . PRO A 1 86 ? 18.568 -8.912 7.965 1.00 56.09 86 PRO A O 1
ATOM 642 N N . SER A 1 87 ? 18.487 -7.555 6.169 1.00 55.62 87 SER A N 1
ATOM 643 C CA . SER A 1 87 ? 17.586 -6.589 6.795 1.00 55.62 87 SER A CA 1
ATOM 644 C C . SER A 1 87 ? 16.306 -7.344 7.142 1.00 55.62 87 SER A C 1
ATOM 646 O O . SER A 1 87 ? 15.549 -7.735 6.258 1.00 55.62 87 SER A O 1
ATOM 648 N N . THR A 1 88 ? 16.102 -7.621 8.428 1.00 57.62 88 THR A N 1
ATOM 649 C CA . THR A 1 88 ? 14.949 -8.382 8.922 1.00 57.62 88 THR A CA 1
ATOM 650 C C . THR A 1 88 ? 13.672 -7.553 8.903 1.00 57.62 88 THR A C 1
ATOM 652 O O . THR A 1 88 ? 12.595 -8.081 9.173 1.00 57.62 88 THR A O 1
ATOM 655 N N . LYS A 1 89 ? 13.780 -6.253 8.604 1.00 67.56 89 LYS A N 1
ATOM 656 C CA . LYS A 1 89 ? 12.644 -5.342 8.572 1.00 67.56 89 LYS A CA 1
ATOM 657 C C . LYS A 1 89 ? 11.992 -5.347 7.185 1.00 67.56 89 LYS A C 1
ATOM 659 O O . LYS A 1 89 ? 12.714 -5.306 6.184 1.00 67.56 89 LYS A O 1
ATOM 664 N N . PRO A 1 90 ? 10.649 -5.391 7.127 1.00 77.56 90 PRO A N 1
ATOM 665 C CA . PRO A 1 90 ? 9.921 -5.356 5.870 1.00 77.56 90 PRO A CA 1
ATOM 666 C C . PRO A 1 90 ? 10.179 -4.038 5.141 1.00 77.56 90 PRO A C 1
ATOM 668 O O . PRO A 1 90 ? 10.374 -2.987 5.753 1.00 77.56 90 PRO A O 1
ATOM 671 N N . VAL A 1 91 ? 10.170 -4.108 3.815 1.00 89.69 91 VAL A N 1
ATOM 672 C CA . VAL A 1 91 ? 10.188 -2.929 2.949 1.00 89.69 91 VAL A CA 1
ATOM 673 C C . VAL A 1 91 ? 8.820 -2.265 3.038 1.00 89.69 91 VAL A C 1
ATOM 675 O O . VAL A 1 91 ? 7.820 -2.928 2.769 1.00 89.69 91 VAL A O 1
ATOM 678 N N . VAL A 1 92 ? 8.775 -0.989 3.426 1.00 93.25 92 VAL A N 1
ATOM 679 C CA . VAL A 1 92 ? 7.533 -0.256 3.714 1.00 93.25 92 VAL A CA 1
ATOM 680 C C . VAL A 1 92 ? 7.444 1.014 2.870 1.00 93.25 92 VAL A C 1
ATOM 682 O O . VAL A 1 92 ? 8.442 1.696 2.638 1.00 93.25 92 VAL A O 1
ATOM 685 N N . GLY A 1 93 ? 6.243 1.363 2.419 1.00 95.19 93 GLY A N 1
ATOM 686 C CA . GLY A 1 93 ? 5.995 2.629 1.734 1.00 95.19 93 GLY A CA 1
ATOM 687 C C . GLY A 1 93 ? 4.567 3.130 1.891 1.00 95.19 93 GLY A C 1
ATOM 688 O O . GLY A 1 93 ? 3.713 2.436 2.434 1.00 95.19 93 GLY A O 1
ATOM 689 N N . ALA A 1 94 ? 4.315 4.354 1.444 1.00 96.38 94 ALA A N 1
ATOM 690 C CA . ALA A 1 94 ? 3.011 4.999 1.483 1.00 96.38 94 ALA A CA 1
ATOM 691 C C . ALA A 1 94 ? 2.285 4.854 0.141 1.00 96.38 94 ALA A C 1
ATOM 693 O O . ALA A 1 94 ? 2.920 4.816 -0.914 1.00 96.38 94 ALA A O 1
ATOM 694 N N . LEU A 1 95 ? 0.958 4.801 0.195 1.00 97.69 95 LEU A N 1
ATOM 695 C CA . LEU A 1 95 ? 0.046 4.691 -0.938 1.00 97.69 95 LEU A CA 1
ATOM 696 C C . LEU A 1 95 ? -0.717 6.002 -1.111 1.00 97.69 95 LEU A C 1
ATOM 698 O O . LEU A 1 95 ? -1.263 6.537 -0.144 1.00 97.69 95 LEU A O 1
ATOM 702 N N . PHE A 1 96 ? -0.766 6.494 -2.345 1.00 95.06 96 PHE A N 1
ATOM 703 C CA . PHE A 1 96 ? -1.391 7.761 -2.705 1.00 95.06 96 PHE A CA 1
ATOM 704 C C . PHE A 1 96 ? -2.316 7.608 -3.900 1.00 95.06 96 PHE A C 1
ATOM 706 O O . PHE A 1 96 ? -2.138 6.748 -4.766 1.00 95.06 96 PHE A O 1
ATOM 713 N N . GLY A 1 97 ? -3.305 8.482 -3.960 1.00 95.56 97 GLY A N 1
ATOM 714 C CA . GLY A 1 97 ? -4.239 8.521 -5.067 1.00 95.56 97 GLY A CA 1
ATOM 715 C C . GLY A 1 97 ? -5.446 9.359 -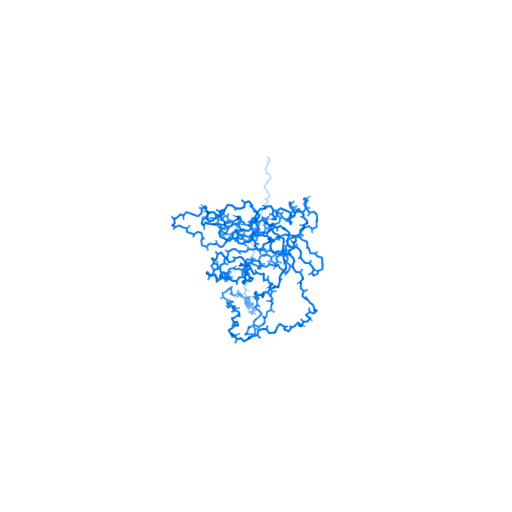4.714 1.00 95.56 97 GLY A C 1
ATOM 716 O O . GLY A 1 97 ? -5.317 10.340 -3.993 1.00 95.56 97 GLY A O 1
ATOM 717 N N . VAL A 1 98 ? -6.608 8.982 -5.230 1.00 95.19 98 VAL A N 1
ATOM 718 C CA . VAL A 1 98 ? -7.823 9.790 -5.114 1.00 95.19 98 VAL A CA 1
ATOM 719 C C . VAL A 1 98 ? -8.939 8.960 -4.501 1.00 95.19 98 VAL A C 1
ATOM 721 O O . VAL A 1 98 ? -9.228 7.864 -4.991 1.00 95.19 98 VAL A O 1
ATOM 724 N N . GLN A 1 99 ? -9.619 9.511 -3.497 1.00 95.06 99 GLN A N 1
ATOM 725 C CA . GLN A 1 99 ? -10.866 8.963 -2.983 1.00 95.06 99 GLN A CA 1
ATOM 726 C C . GLN A 1 99 ? -12.061 9.849 -3.364 1.00 95.06 99 GLN A C 1
ATOM 728 O O . GLN A 1 99 ? -12.075 11.064 -3.174 1.00 95.06 99 GLN A O 1
ATOM 733 N N . LYS A 1 100 ? -13.112 9.229 -3.909 1.00 93.62 100 LYS A N 1
ATOM 734 C CA . LYS A 1 100 ? -14.403 9.869 -4.201 1.00 93.62 100 LYS A CA 1
ATOM 735 C C . LYS A 1 100 ? -15.516 9.079 -3.530 1.00 93.62 100 LYS A C 1
ATOM 737 O O . LYS A 1 100 ? -16.037 8.102 -4.065 1.00 93.62 100 LYS A O 1
ATOM 742 N N . GLY A 1 101 ? -15.886 9.505 -2.326 1.00 91.56 101 GLY A N 1
ATOM 743 C CA . GLY A 1 101 ? -16.835 8.766 -1.499 1.00 91.56 101 GLY A CA 1
ATOM 744 C C . GLY A 1 101 ? -16.263 7.402 -1.112 1.00 91.56 101 GLY A C 1
ATOM 745 O O . GLY A 1 101 ? -15.316 7.331 -0.334 1.00 91.56 101 GLY A O 1
ATOM 746 N N . ARG A 1 102 ? -16.846 6.327 -1.653 1.00 90.56 102 ARG A N 1
ATOM 747 C CA . ARG A 1 102 ? -16.411 4.938 -1.410 1.00 90.56 102 ARG A CA 1
ATOM 748 C C . ARG A 1 102 ? -15.545 4.359 -2.525 1.00 90.56 102 ARG A C 1
ATOM 750 O O . ARG A 1 102 ? -15.130 3.212 -2.416 1.00 90.56 102 ARG A O 1
ATOM 757 N N . GLU A 1 103 ? -15.302 5.116 -3.587 1.00 95.12 103 GLU A N 1
ATOM 758 C CA . GLU A 1 103 ? -14.383 4.715 -4.645 1.00 95.12 103 GLU A CA 1
ATOM 759 C C . GLU A 1 103 ? -12.981 5.220 -4.300 1.00 95.12 103 GLU A C 1
ATOM 761 O O . GLU A 1 103 ? -12.766 6.430 -4.194 1.00 95.12 103 GLU A O 1
ATOM 766 N N . ILE A 1 104 ? -12.038 4.301 -4.114 1.00 97.19 104 ILE A N 1
ATOM 767 C CA . ILE A 1 104 ? -10.635 4.598 -3.826 1.00 97.19 104 ILE A CA 1
ATOM 768 C C . ILE A 1 104 ? -9.799 4.132 -5.010 1.00 97.19 104 ILE A C 1
ATOM 770 O O . ILE A 1 104 ? -9.791 2.950 -5.342 1.00 97.19 104 ILE A O 1
ATOM 774 N N . ASN A 1 105 ? -9.057 5.046 -5.626 1.00 97.38 105 ASN A N 1
ATOM 775 C CA . ASN A 1 105 ? -8.094 4.717 -6.669 1.00 97.38 105 ASN A CA 1
ATOM 776 C C . ASN A 1 105 ? -6.685 4.975 -6.137 1.00 97.38 105 ASN A C 1
ATOM 778 O O . ASN A 1 105 ? -6.282 6.126 -5.979 1.00 97.38 105 ASN A O 1
ATOM 782 N N . VAL A 1 106 ? -5.944 3.902 -5.856 1.00 97.88 106 VAL A N 1
ATOM 783 C CA . VAL A 1 106 ? -4.536 3.941 -5.449 1.00 97.88 106 VAL A CA 1
ATOM 784 C C . VAL A 1 106 ? -3.679 4.028 -6.706 1.00 97.88 106 VAL A C 1
ATOM 786 O O . VAL A 1 106 ? -3.570 3.053 -7.447 1.00 97.88 106 VAL A O 1
ATOM 789 N N . ILE A 1 107 ? -3.103 5.199 -6.965 1.00 96.00 107 ILE A N 1
ATOM 790 C CA . ILE A 1 107 ? -2.487 5.540 -8.255 1.00 96.00 107 ILE A CA 1
ATOM 791 C C . ILE A 1 107 ? -0.961 5.491 -8.182 1.00 96.00 107 ILE A C 1
ATOM 793 O O . ILE A 1 107 ? -0.309 5.038 -9.121 1.00 96.00 107 ILE A O 1
ATOM 797 N N . ASP A 1 108 ? -0.390 5.935 -7.066 1.00 94.69 108 ASP A N 1
ATOM 798 C CA . ASP A 1 108 ? 1.055 6.042 -6.894 1.00 94.69 108 ASP A CA 1
ATOM 799 C C . ASP A 1 108 ? 1.474 5.641 -5.474 1.00 94.69 108 ASP A C 1
ATOM 801 O O . ASP A 1 108 ? 0.654 5.400 -4.583 1.00 94.69 108 ASP A O 1
ATOM 805 N N . SER A 1 109 ? 2.777 5.527 -5.259 1.00 95.50 109 SER A N 1
ATOM 806 C CA . SER A 1 109 ? 3.356 5.152 -3.980 1.00 95.50 109 SER A CA 1
ATOM 807 C C . SER A 1 109 ? 4.769 5.695 -3.840 1.00 95.50 109 SER A C 1
ATOM 809 O O . SER A 1 109 ? 5.518 5.709 -4.815 1.00 95.50 109 SER A O 1
ATOM 811 N N . PHE A 1 110 ? 5.192 6.004 -2.618 1.00 92.81 110 PHE A N 1
ATOM 812 C CA . PHE A 1 110 ? 6.592 6.315 -2.333 1.00 92.81 110 PHE A CA 1
ATOM 813 C C . PHE A 1 110 ? 7.123 5.523 -1.147 1.00 92.81 110 PHE A C 1
ATOM 815 O O . PHE A 1 110 ? 6.385 4.982 -0.329 1.00 92.81 110 PHE A O 1
ATOM 822 N N . GLU A 1 111 ? 8.440 5.450 -1.069 1.00 93.44 111 GLU A N 1
ATOM 823 C CA . GLU A 1 111 ? 9.158 4.681 -0.062 1.00 93.44 111 GLU A CA 1
ATOM 824 C C . GLU A 1 111 ? 9.176 5.427 1.268 1.00 93.44 111 GLU A C 1
ATOM 826 O O . GLU A 1 111 ? 9.426 6.638 1.305 1.00 93.44 111 GLU A O 1
ATOM 831 N N . LEU A 1 112 ? 8.902 4.703 2.352 1.00 90.94 112 LEU A N 1
ATOM 832 C CA . LEU A 1 112 ? 9.028 5.235 3.698 1.00 90.94 112 LEU A CA 1
ATOM 833 C C . LEU A 1 112 ? 10.399 4.865 4.261 1.00 90.94 112 LEU A C 1
ATOM 835 O O . LEU A 1 112 ? 10.868 3.753 4.007 1.00 90.94 112 LEU A O 1
ATOM 839 N N . PRO A 1 113 ? 11.035 5.766 5.031 1.00 83.88 113 PRO A N 1
ATOM 840 C CA . PRO A 1 113 ? 12.317 5.466 5.642 1.00 83.88 113 PRO A CA 1
ATOM 841 C C . PRO A 1 113 ? 12.202 4.230 6.526 1.00 83.88 113 PRO A C 1
ATOM 843 O O . PRO A 1 113 ? 11.249 4.084 7.303 1.00 83.88 113 PRO A O 1
ATOM 846 N N . SER A 1 114 ? 13.181 3.338 6.427 1.00 72.06 114 SER A N 1
ATOM 847 C CA . SER A 1 114 ? 13.215 2.171 7.296 1.00 72.06 114 SER A CA 1
ATOM 848 C C . SER A 1 114 ? 13.418 2.597 8.752 1.00 72.06 114 SER A C 1
ATOM 850 O O . SER A 1 114 ? 14.048 3.610 9.051 1.00 72.06 114 SER A O 1
ATOM 852 N N . ALA A 1 115 ? 12.982 1.777 9.707 1.00 64.56 115 ALA A N 1
ATOM 853 C CA . ALA A 1 115 ? 13.266 2.025 11.122 1.00 64.56 115 ALA A CA 1
ATOM 854 C C . ALA A 1 115 ? 14.768 1.905 11.492 1.00 64.56 115 ALA A C 1
ATOM 856 O O . ALA A 1 115 ? 15.085 1.870 12.673 1.00 64.56 115 ALA A O 1
ATOM 857 N N . LEU A 1 116 ? 15.676 1.724 10.522 1.00 62.19 116 LEU A N 1
ATOM 858 C CA . LEU A 1 116 ? 17.128 1.879 10.693 1.00 62.19 116 LEU A CA 1
ATOM 859 C C . LEU A 1 116 ? 17.606 3.276 10.269 1.00 62.19 116 LEU A C 1
ATOM 861 O O . LEU A 1 116 ? 18.603 3.767 10.787 1.00 62.19 116 LEU A O 1
ATOM 865 N N . GLU A 1 117 ? 16.903 3.907 9.328 1.00 65.75 117 GLU A N 1
ATOM 866 C CA . GLU A 1 117 ? 17.135 5.293 8.905 1.00 65.75 117 GLU A CA 1
ATOM 867 C C . GLU A 1 117 ? 16.509 6.296 9.878 1.00 65.75 117 GLU A C 1
ATOM 869 O O . GLU A 1 117 ? 16.974 7.428 10.000 1.00 65.75 117 GLU A O 1
ATOM 874 N N . LEU A 1 118 ? 15.459 5.874 10.581 1.00 67.00 118 LEU A N 1
ATOM 875 C CA . LEU A 1 118 ? 14.811 6.644 11.633 1.00 67.00 118 LEU A CA 1
ATOM 876 C C . LEU A 1 118 ? 15.527 6.397 12.970 1.00 67.00 118 LEU A C 1
ATOM 878 O O . LEU A 1 118 ? 15.710 5.248 13.367 1.00 67.00 118 LEU A O 1
ATOM 882 N N . SER A 1 119 ? 15.912 7.457 13.688 1.00 59.84 119 SER A N 1
ATOM 883 C CA . SER A 1 119 ? 16.481 7.324 15.036 1.00 59.84 119 SER A CA 1
ATOM 884 C C . SER A 1 119 ? 15.466 6.687 15.993 1.00 59.84 119 SER A C 1
ATOM 886 O O . SER A 1 119 ? 14.299 7.081 16.023 1.00 59.84 119 SER A O 1
ATOM 888 N N . GLU A 1 120 ? 15.899 5.710 16.799 1.00 60.41 120 GLU A N 1
ATOM 889 C CA . GLU A 1 120 ? 15.005 4.920 17.666 1.00 60.41 120 GLU A CA 1
ATOM 890 C C . GLU A 1 120 ? 14.174 5.783 18.632 1.00 60.41 120 GLU A C 1
ATOM 892 O O . GLU A 1 120 ? 13.010 5.471 18.875 1.00 60.41 120 GLU A O 1
ATOM 897 N N . SER A 1 121 ? 14.732 6.897 19.124 1.00 62.25 121 SER A N 1
ATOM 898 C CA . SER A 1 121 ? 14.071 7.804 20.072 1.00 62.25 121 SER A CA 1
ATOM 899 C C . SER A 1 121 ? 12.893 8.586 19.487 1.00 62.25 121 SER A C 1
ATOM 901 O O . SER A 1 121 ? 11.984 8.937 20.232 1.00 62.25 121 SER A O 1
ATOM 903 N N . ASP A 1 122 ? 12.886 8.838 18.173 1.00 66.31 122 ASP A N 1
ATOM 904 C CA . ASP A 1 122 ? 11.957 9.777 17.522 1.00 66.31 122 ASP A CA 1
ATOM 905 C C . ASP A 1 122 ? 11.298 9.199 16.264 1.00 66.31 122 ASP A C 1
ATOM 907 O O . ASP A 1 122 ? 10.654 9.922 15.506 1.00 66.31 122 ASP A O 1
ATOM 911 N N . SER A 1 123 ? 11.418 7.889 16.040 1.00 73.12 123 SER A N 1
ATOM 912 C CA . SER A 1 123 ? 11.015 7.230 14.792 1.00 73.12 123 SER A CA 1
ATOM 913 C C . SER A 1 123 ? 9.597 7.573 14.320 1.00 73.12 123 SER A C 1
ATOM 915 O O . SER A 1 123 ? 9.404 7.888 13.146 1.00 73.12 123 SER A O 1
ATOM 917 N N . ASN A 1 124 ? 8.617 7.610 15.228 1.00 77.62 124 ASN A N 1
ATOM 918 C CA . ASN A 1 124 ? 7.248 8.021 14.903 1.00 77.62 124 ASN A CA 1
ATOM 919 C C . ASN A 1 124 ? 7.143 9.507 14.531 1.00 77.62 124 ASN A C 1
ATOM 921 O O . ASN A 1 124 ? 6.432 9.848 13.591 1.00 77.62 124 ASN A O 1
ATOM 925 N N . LEU A 1 125 ? 7.836 10.398 15.244 1.00 80.56 125 LEU A N 1
ATOM 926 C CA . LEU A 1 125 ? 7.826 11.833 14.948 1.00 80.56 125 LEU A CA 1
ATOM 927 C C . LEU A 1 125 ? 8.500 12.118 13.601 1.00 80.56 125 LEU A C 1
ATOM 929 O O . LEU A 1 125 ? 7.978 12.887 12.795 1.00 80.56 125 LEU A O 1
ATOM 933 N N . THR A 1 126 ? 9.627 11.463 13.332 1.00 83.00 126 THR A N 1
ATOM 934 C CA . THR A 1 126 ? 10.347 11.586 12.064 1.00 83.00 126 THR A CA 1
ATOM 935 C C . THR A 1 126 ? 9.531 11.023 10.902 1.00 83.00 126 THR A C 1
ATOM 937 O O . THR A 1 126 ? 9.444 11.673 9.861 1.00 83.00 126 THR A O 1
ATOM 940 N N . LEU A 1 127 ? 8.874 9.870 11.078 1.00 83.94 127 LEU A N 1
ATOM 941 C CA . LEU A 1 127 ? 7.971 9.307 10.071 1.00 83.94 127 LEU A CA 1
ATOM 942 C C . LEU A 1 127 ? 6.809 10.259 9.767 1.00 83.94 127 LEU A C 1
ATOM 944 O O . LEU A 1 127 ? 6.503 10.490 8.599 1.00 83.94 127 LEU A O 1
ATOM 948 N N . LYS A 1 128 ? 6.204 10.857 10.801 1.00 86.88 128 LYS A N 1
ATOM 949 C CA . LYS A 1 128 ? 5.137 11.849 10.630 1.00 86.88 128 LYS A CA 1
ATOM 950 C C . LYS A 1 128 ? 5.617 13.065 9.848 1.00 86.88 128 LYS A C 1
ATOM 952 O O . LYS A 1 128 ? 4.990 13.433 8.864 1.00 86.88 128 LYS A O 1
ATOM 957 N N . ALA A 1 129 ? 6.748 13.650 10.239 1.00 88.06 129 ALA A N 1
ATOM 958 C CA . ALA A 1 129 ? 7.319 14.803 9.546 1.00 88.06 129 ALA A CA 1
ATOM 959 C C . ALA A 1 129 ? 7.626 14.490 8.071 1.00 88.06 129 ALA A C 1
ATOM 961 O O . ALA A 1 129 ? 7.329 15.298 7.191 1.00 88.06 129 ALA A O 1
ATOM 962 N N . PHE A 1 130 ? 8.163 13.298 7.796 1.00 88.94 130 PHE A N 1
ATOM 963 C CA . PHE A 1 130 ? 8.418 12.831 6.436 1.00 88.94 130 PHE A CA 1
ATOM 964 C C . PHE A 1 130 ? 7.123 12.694 5.627 1.00 88.94 130 PHE A C 1
ATOM 966 O O . PHE A 1 130 ? 7.047 13.198 4.507 1.00 88.94 130 PHE A O 1
ATOM 973 N N . LEU A 1 131 ? 6.097 12.048 6.189 1.00 89.00 131 LEU A N 1
ATOM 974 C CA . LEU A 1 131 ? 4.793 11.883 5.546 1.00 89.00 131 LEU A CA 1
ATOM 975 C C . LEU A 1 131 ? 4.124 13.227 5.260 1.00 89.00 131 LEU A C 1
ATOM 977 O O . LEU A 1 131 ? 3.679 13.435 4.134 1.00 89.00 131 LEU A O 1
ATOM 981 N N . THR A 1 132 ? 4.107 14.154 6.221 1.00 89.94 132 THR A N 1
ATOM 982 C CA . THR A 1 132 ? 3.575 15.511 6.025 1.00 89.94 132 THR A CA 1
ATOM 983 C C . THR A 1 132 ? 4.293 16.208 4.875 1.00 89.94 132 THR A C 1
ATOM 985 O O . THR A 1 132 ? 3.651 16.627 3.915 1.00 89.94 132 THR A O 1
ATOM 988 N N . GLN A 1 133 ? 5.629 16.251 4.913 1.00 91.25 133 GLN A N 1
ATOM 989 C CA . GLN A 1 133 ? 6.425 16.914 3.881 1.00 91.25 133 GLN A CA 1
ATOM 990 C C . GLN A 1 133 ? 6.182 16.310 2.491 1.00 91.25 133 GLN A C 1
ATOM 992 O O . GLN A 1 133 ? 6.026 17.040 1.512 1.00 91.25 133 GLN A O 1
ATOM 997 N N . ARG A 1 134 ? 6.162 14.977 2.382 1.00 88.75 134 ARG A N 1
ATOM 998 C CA . ARG A 1 134 ? 5.934 14.300 1.099 1.00 88.75 134 ARG A CA 1
ATOM 999 C C . ARG A 1 134 ? 4.513 14.508 0.592 1.00 88.75 134 ARG A C 1
ATOM 1001 O O . ARG A 1 134 ? 4.348 14.749 -0.599 1.00 88.75 134 ARG A O 1
ATOM 1008 N N . THR A 1 135 ? 3.519 14.483 1.476 1.00 86.19 135 THR A N 1
ATOM 1009 C CA . THR A 1 135 ? 2.116 14.764 1.133 1.00 86.19 135 THR A CA 1
ATOM 1010 C C . THR A 1 135 ? 1.965 16.176 0.576 1.00 86.19 135 THR A C 1
ATOM 1012 O O . THR A 1 135 ? 1.378 16.354 -0.488 1.00 86.19 135 THR A O 1
ATOM 1015 N N . GLU A 1 136 ? 2.554 17.176 1.238 1.00 88.31 136 GLU A N 1
ATOM 1016 C CA . GLU A 1 136 ? 2.534 18.568 0.776 1.00 88.31 136 GLU A CA 1
ATOM 1017 C C . GLU A 1 136 ? 3.192 18.718 -0.599 1.00 88.31 136 GLU A C 1
ATOM 1019 O O . GLU A 1 136 ? 2.625 19.350 -1.488 1.00 88.31 136 GLU A O 1
ATOM 1024 N N . GLN A 1 137 ? 4.355 18.093 -0.811 1.00 89.56 137 GLN A N 1
ATOM 1025 C CA . GLN A 1 137 ? 5.035 18.103 -2.109 1.00 89.56 137 GLN A CA 1
ATOM 1026 C C . GLN A 1 137 ? 4.179 17.469 -3.208 1.00 89.56 137 GLN A C 1
ATOM 1028 O O . GLN A 1 137 ? 4.026 18.067 -4.274 1.00 89.56 137 GLN A O 1
ATOM 1033 N N . PHE A 1 138 ? 3.584 16.302 -2.952 1.00 85.12 138 PHE A N 1
ATOM 1034 C CA . PHE A 1 138 ? 2.695 15.636 -3.905 1.00 85.12 138 PHE A CA 1
ATOM 1035 C C . PHE A 1 138 ? 1.473 16.489 -4.237 1.00 85.12 138 PHE A C 1
ATOM 1037 O O . PHE A 1 138 ? 1.136 16.628 -5.410 1.00 85.12 138 PHE A O 1
ATOM 1044 N N . ALA A 1 139 ? 0.863 17.137 -3.244 1.00 86.00 139 ALA A N 1
ATOM 1045 C CA . ALA A 1 139 ? -0.289 18.005 -3.467 1.00 86.00 139 ALA A CA 1
ATOM 1046 C C . ALA A 1 139 ? 0.024 19.188 -4.406 1.00 86.00 139 ALA A C 1
ATOM 1048 O O . ALA A 1 139 ? -0.872 19.658 -5.109 1.00 86.00 139 ALA A O 1
ATOM 1049 N N . THR A 1 140 ? 1.282 19.654 -4.475 1.00 89.88 140 THR A N 1
ATOM 1050 C CA . THR A 1 140 ? 1.675 20.723 -5.417 1.00 89.88 140 THR A CA 1
ATOM 1051 C C . THR A 1 140 ? 1.683 20.288 -6.882 1.00 89.88 140 THR A C 1
ATOM 1053 O O . THR A 1 140 ? 1.435 21.115 -7.759 1.00 89.88 140 THR A O 1
ATOM 1056 N N . VAL A 1 141 ? 1.967 19.011 -7.157 1.00 91.00 141 VAL A N 1
ATOM 1057 C CA . VAL A 1 141 ? 2.089 18.464 -8.521 1.00 91.00 141 VAL A CA 1
ATOM 1058 C C . VAL A 1 141 ? 0.846 17.687 -8.956 1.00 91.00 141 VAL A C 1
ATOM 1060 O O . VAL A 1 141 ? 0.495 17.709 -10.134 1.00 91.00 141 VAL A O 1
ATOM 1063 N N . PHE A 1 142 ? 0.147 17.060 -8.010 1.00 88.19 142 PHE A N 1
ATOM 1064 C CA . PHE A 1 142 ? -1.054 16.258 -8.226 1.00 88.19 142 PHE A CA 1
ATOM 1065 C C . PHE A 1 142 ? -2.195 16.756 -7.323 1.00 88.19 142 PHE A C 1
ATOM 1067 O O . PHE A 1 142 ? -2.438 16.204 -6.247 1.00 88.19 142 PHE A O 1
ATOM 1074 N N . PRO A 1 143 ? -2.920 17.812 -7.734 1.00 88.00 143 PRO A N 1
ATOM 1075 C CA . PRO A 1 143 ? -4.052 18.317 -6.968 1.00 88.00 143 PRO A CA 1
ATOM 1076 C C . PRO A 1 143 ? -5.122 17.240 -6.762 1.00 88.00 143 PRO A C 1
ATOM 1078 O O . PRO A 1 143 ? -5.527 16.563 -7.707 1.00 88.00 143 PRO A O 1
ATOM 1081 N N . GLY A 1 144 ? -5.605 17.108 -5.527 1.00 87.25 144 GLY A N 1
ATOM 1082 C CA . GLY A 1 144 ? -6.615 16.113 -5.155 1.00 87.25 144 GLY A CA 1
ATOM 1083 C C . GLY A 1 144 ? -6.061 14.717 -4.868 1.00 87.25 144 GLY A C 1
ATOM 1084 O O . GLY A 1 144 ? -6.854 13.832 -4.565 1.00 87.25 144 GLY A O 1
ATOM 1085 N N . PHE A 1 145 ? -4.741 14.515 -4.946 1.00 92.00 145 PHE A N 1
ATOM 1086 C CA . PHE A 1 145 ? -4.124 13.311 -4.402 1.00 92.00 145 PHE A CA 1
ATOM 1087 C C . PHE A 1 145 ? -4.003 13.425 -2.886 1.00 92.00 145 PHE A C 1
ATOM 1089 O O . PHE A 1 145 ? -3.613 14.466 -2.355 1.00 92.00 145 PHE A O 1
ATOM 1096 N N . GLU A 1 146 ? -4.287 12.328 -2.204 1.00 93.06 146 GLU A N 1
ATOM 1097 C CA . GLU A 1 146 ? -4.215 12.217 -0.756 1.00 93.06 146 GLU A CA 1
ATOM 1098 C C . GLU A 1 146 ? -3.543 10.910 -0.334 1.00 93.06 146 GLU A C 1
ATOM 1100 O O . GLU A 1 146 ? -3.364 9.983 -1.132 1.00 93.06 146 GLU A O 1
ATOM 1105 N N . PHE A 1 147 ? -3.153 10.858 0.938 1.00 95.31 147 PHE A N 1
ATOM 1106 C CA . PHE A 1 147 ? -2.648 9.644 1.558 1.00 95.31 147 PHE A CA 1
ATOM 1107 C C . PHE A 1 147 ? -3.803 8.651 1.745 1.00 95.31 147 PHE A C 1
ATOM 1109 O O . PHE A 1 147 ? -4.774 8.936 2.445 1.00 95.31 147 PHE A O 1
ATOM 1116 N N . LEU A 1 148 ? -3.687 7.474 1.131 1.00 97.25 148 LEU A N 1
ATOM 1117 C CA . LEU A 1 148 ? -4.725 6.437 1.156 1.00 97.25 148 LEU A CA 1
ATOM 1118 C C . LEU A 1 148 ? -4.367 5.255 2.053 1.00 97.25 148 LEU A C 1
ATOM 1120 O O . LEU A 1 148 ? -5.236 4.472 2.426 1.00 97.25 148 LEU A O 1
ATOM 1124 N N . GLY A 1 149 ? -3.087 5.076 2.368 1.00 97.56 149 GLY A N 1
ATOM 1125 C CA . GLY A 1 149 ? -2.636 3.913 3.111 1.00 97.56 149 GLY A CA 1
ATOM 1126 C C . GLY A 1 149 ? -1.152 3.649 2.957 1.00 97.56 149 GLY A C 1
ATOM 1127 O O . GLY A 1 149 ? -0.365 4.527 2.617 1.00 97.56 149 GLY A O 1
ATOM 1128 N N . TRP A 1 150 ? -0.751 2.412 3.198 1.00 97.62 150 TRP A N 1
ATOM 1129 C CA . TRP A 1 150 ? 0.645 2.008 3.179 1.00 97.62 150 TRP A CA 1
ATOM 1130 C C . TRP A 1 150 ? 0.796 0.576 2.685 1.00 97.62 150 TRP A C 1
ATOM 1132 O O . TRP A 1 150 ? -0.166 -0.192 2.630 1.00 97.62 150 TRP A O 1
ATOM 1142 N N . TYR A 1 151 ? 2.014 0.220 2.300 1.00 97.38 151 TYR A N 1
ATOM 1143 C CA . TYR A 1 151 ? 2.350 -1.126 1.885 1.00 97.38 151 TYR A CA 1
ATOM 1144 C C . TYR A 1 151 ? 3.511 -1.703 2.679 1.00 97.38 151 TYR A C 1
ATOM 1146 O O . TYR A 1 151 ? 4.375 -0.965 3.153 1.00 97.38 151 TYR A O 1
ATOM 1154 N N . ALA A 1 152 ? 3.556 -3.030 2.757 1.00 95.00 152 ALA A N 1
ATOM 1155 C CA . ALA A 1 152 ? 4.696 -3.785 3.255 1.00 95.00 152 ALA A CA 1
ATOM 1156 C C . ALA A 1 152 ? 5.011 -4.975 2.342 1.00 95.00 152 ALA A C 1
ATOM 1158 O O . ALA A 1 152 ? 4.114 -5.623 1.796 1.00 95.00 152 ALA A O 1
ATOM 1159 N N . VAL A 1 153 ? 6.295 -5.300 2.207 1.00 91.75 153 VAL A N 1
ATOM 1160 C CA . VAL A 1 153 ? 6.751 -6.520 1.530 1.00 91.75 153 VAL A CA 1
ATOM 1161 C C . VAL A 1 153 ? 7.152 -7.545 2.577 1.00 91.75 153 VAL A C 1
ATOM 1163 O O . VAL A 1 153 ? 8.197 -7.418 3.215 1.00 91.75 153 VAL A O 1
ATOM 1166 N N . GLN A 1 154 ? 6.289 -8.539 2.777 1.00 90.44 154 GLN A N 1
ATOM 1167 C CA . GLN A 1 154 ? 6.419 -9.549 3.822 1.00 90.44 154 GLN A CA 1
ATOM 1168 C C . GLN A 1 154 ? 5.508 -10.751 3.564 1.00 90.44 154 GLN A C 1
ATOM 1170 O O . GLN A 1 154 ? 4.426 -10.622 3.000 1.00 90.44 154 GLN A O 1
ATOM 1175 N N . SER A 1 155 ? 5.919 -11.928 4.033 1.00 88.00 155 SER A N 1
ATOM 1176 C CA . SER A 1 155 ? 5.133 -13.161 3.886 1.00 88.00 155 SER A CA 1
ATOM 1177 C C . SER A 1 155 ? 4.000 -13.293 4.905 1.00 88.00 155 SER A C 1
ATOM 1179 O O . SER A 1 155 ? 3.036 -14.027 4.685 1.00 88.00 155 SER A O 1
ATOM 1181 N N . LYS A 1 156 ? 4.105 -12.600 6.043 1.00 89.94 156 LYS A N 1
ATOM 1182 C CA . LYS A 1 156 ? 3.111 -12.611 7.121 1.00 89.94 156 LYS A CA 1
ATOM 1183 C C . LYS A 1 156 ? 3.026 -11.242 7.774 1.00 89.94 156 LYS A C 1
ATOM 1185 O O . LYS A 1 156 ? 4.062 -10.620 7.994 1.00 89.94 156 LYS A O 1
ATOM 1190 N N . ILE A 1 157 ? 1.804 -10.847 8.130 1.00 90.81 157 ILE A N 1
ATOM 1191 C CA . ILE A 1 157 ? 1.544 -9.678 8.975 1.00 90.81 157 ILE A CA 1
ATOM 1192 C C . ILE A 1 157 ? 2.211 -9.887 10.338 1.00 90.81 157 ILE A C 1
ATOM 1194 O O . ILE A 1 157 ? 2.127 -10.973 10.919 1.00 90.81 157 ILE A O 1
ATOM 1198 N N . GLN A 1 158 ? 2.871 -8.847 10.825 1.00 88.31 158 GLN A N 1
ATOM 1199 C CA . GLN A 1 158 ? 3.586 -8.794 12.093 1.00 88.31 158 GLN A CA 1
ATOM 1200 C C . GLN A 1 158 ? 2.815 -7.961 13.120 1.00 88.31 158 GLN A C 1
ATOM 1202 O O . GLN A 1 158 ? 2.033 -7.078 12.775 1.00 88.31 158 GLN A O 1
ATOM 1207 N N . ALA A 1 159 ? 3.086 -8.177 14.408 1.00 85.25 159 ALA A N 1
ATOM 1208 C CA . ALA A 1 159 ? 2.500 -7.361 15.477 1.00 85.25 159 ALA A CA 1
ATOM 1209 C C . ALA A 1 159 ? 2.877 -5.869 15.354 1.00 85.25 159 ALA A C 1
ATOM 1211 O O . ALA A 1 159 ? 2.064 -4.991 15.643 1.00 85.25 159 ALA A O 1
ATOM 1212 N N . SER A 1 160 ? 4.090 -5.580 14.868 1.00 86.12 160 SER A N 1
ATOM 1213 C CA . SER A 1 160 ? 4.562 -4.215 14.609 1.00 86.12 160 SER A CA 1
ATOM 1214 C C . SER A 1 160 ? 3.716 -3.471 13.577 1.00 86.12 160 SER A C 1
ATOM 1216 O O . SER A 1 160 ? 3.641 -2.246 13.636 1.00 86.12 160 SER A O 1
ATOM 1218 N N . ASP A 1 161 ? 3.040 -4.187 12.674 1.00 91.62 161 ASP A N 1
ATOM 1219 C CA . ASP A 1 161 ? 2.240 -3.570 11.616 1.00 91.62 161 ASP A CA 1
ATOM 1220 C C . ASP A 1 161 ? 1.047 -2.805 12.182 1.00 91.62 161 ASP A C 1
ATOM 1222 O O . ASP A 1 161 ? 0.688 -1.763 11.647 1.00 91.62 161 ASP A O 1
ATOM 1226 N N . LEU A 1 162 ? 0.463 -3.259 13.297 1.00 91.62 162 LEU A N 1
ATOM 1227 C CA . LEU A 1 162 ? -0.604 -2.517 13.974 1.00 91.62 162 LEU A CA 1
ATOM 1228 C C . LEU A 1 162 ? -0.091 -1.211 14.586 1.00 91.62 162 LEU A C 1
ATOM 1230 O O . LEU A 1 162 ? -0.803 -0.209 14.571 1.00 91.62 162 LEU A O 1
ATOM 1234 N N . ALA A 1 163 ? 1.138 -1.196 15.108 1.00 89.31 163 ALA A N 1
ATOM 1235 C CA . ALA A 1 163 ? 1.743 0.031 15.621 1.00 89.31 163 ALA A CA 1
ATOM 1236 C C . ALA A 1 163 ? 1.995 1.029 14.482 1.00 89.31 163 ALA A C 1
ATOM 1238 O O . ALA A 1 163 ? 1.596 2.187 14.588 1.00 89.31 163 ALA A O 1
ATOM 1239 N N . THR A 1 164 ? 2.568 0.568 13.365 1.00 90.00 164 THR A N 1
ATOM 1240 C CA . THR A 1 164 ? 2.738 1.383 12.154 1.00 90.00 164 THR A CA 1
ATOM 1241 C C . THR A 1 164 ? 1.396 1.881 11.630 1.00 90.00 164 THR A C 1
ATOM 1243 O O . THR A 1 164 ? 1.250 3.070 11.364 1.00 90.00 164 THR A O 1
ATOM 1246 N N . HIS A 1 165 ? 0.392 1.009 11.543 1.00 94.25 165 HIS A N 1
ATOM 1247 C CA . HIS A 1 165 ? -0.939 1.360 11.062 1.00 94.25 165 HIS A CA 1
ATOM 1248 C C . HIS A 1 165 ? -1.605 2.432 11.930 1.00 94.25 165 HIS A C 1
ATOM 1250 O O . HIS A 1 165 ? -2.158 3.380 11.386 1.00 94.25 165 HIS A O 1
ATOM 1256 N N . ARG A 1 166 ? -1.487 2.357 13.262 1.00 92.06 166 ARG A N 1
ATOM 1257 C CA . ARG A 1 166 ? -1.982 3.412 14.166 1.00 92.06 166 ARG A CA 1
ATOM 1258 C C . ARG A 1 166 ? -1.316 4.761 13.909 1.00 92.06 166 ARG A C 1
ATOM 1260 O O . ARG A 1 166 ? -2.001 5.774 13.938 1.00 92.06 166 ARG A O 1
ATOM 1267 N N . THR A 1 167 ? -0.017 4.780 13.609 1.00 90.94 167 THR A N 1
ATOM 1268 C CA . THR A 1 167 ? 0.665 6.016 13.194 1.00 90.94 167 THR A CA 1
ATOM 1269 C C . THR A 1 167 ? 0.110 6.538 11.863 1.00 90.94 167 THR A C 1
ATOM 1271 O O . THR A 1 167 ? -0.082 7.742 11.718 1.00 90.94 167 THR A O 1
ATOM 1274 N N . MET A 1 168 ? -0.199 5.653 10.906 1.00 93.19 168 MET A N 1
ATOM 1275 C CA . MET A 1 168 ? -0.825 6.036 9.628 1.00 93.19 168 MET A CA 1
ATOM 1276 C C . MET A 1 168 ? -2.251 6.573 9.800 1.00 93.19 168 MET A C 1
ATOM 1278 O O . MET A 1 168 ? -2.667 7.432 9.025 1.00 93.19 168 MET A O 1
ATOM 1282 N N . MET A 1 169 ? -2.979 6.115 10.826 1.00 94.56 169 MET A N 1
ATOM 1283 C CA . MET A 1 169 ? -4.346 6.567 11.103 1.00 94.56 169 MET A CA 1
ATOM 1284 C C . MET A 1 169 ? -4.448 8.056 11.456 1.00 94.56 169 MET A C 1
ATOM 1286 O O . MET A 1 169 ? -5.522 8.641 11.372 1.00 94.56 169 MET A O 1
ATOM 1290 N N . GLU A 1 170 ? -3.334 8.694 11.817 1.00 91.75 170 GLU A N 1
ATOM 1291 C CA . GLU A 1 170 ? -3.285 10.145 12.030 1.00 91.75 170 GLU A CA 1
ATOM 1292 C C . GLU A 1 170 ? -3.363 10.949 10.721 1.00 91.75 170 GLU A C 1
ATOM 1294 O O . GLU A 1 170 ? -3.647 12.144 10.758 1.00 91.75 170 GLU A O 1
ATOM 1299 N N . PHE A 1 171 ? -3.121 10.305 9.573 1.00 91.75 171 PHE A N 1
ATOM 1300 C CA . PHE A 1 171 ? -3.173 10.920 8.240 1.00 91.75 171 PHE A CA 1
ATOM 1301 C C . PHE A 1 171 ? -4.417 10.521 7.444 1.00 91.75 171 PHE A C 1
ATOM 1303 O O . PHE A 1 171 ? -4.858 11.278 6.584 1.00 91.75 171 PHE A O 1
ATOM 1310 N N . ASN A 1 172 ? -4.971 9.339 7.709 1.00 94.12 172 ASN A N 1
ATOM 1311 C CA . ASN A 1 172 ? -6.197 8.841 7.093 1.00 94.12 172 ASN A CA 1
ATOM 1312 C C . ASN A 1 172 ? -6.935 7.968 8.111 1.00 94.12 172 ASN A C 1
ATOM 1314 O O . ASN A 1 172 ? -6.340 7.042 8.643 1.00 94.12 172 ASN A O 1
ATOM 1318 N N . GLU A 1 173 ? -8.214 8.237 8.377 1.00 92.06 173 GLU A N 1
ATOM 1319 C CA . GLU A 1 173 ? -8.987 7.551 9.428 1.00 92.06 173 GLU A CA 1
ATOM 1320 C C . GLU A 1 173 ? -9.172 6.041 9.187 1.00 92.06 173 GLU A C 1
ATOM 1322 O O . GLU A 1 173 ? -9.415 5.290 10.132 1.00 92.06 173 GLU A O 1
ATOM 1327 N N . SER A 1 174 ? -9.052 5.585 7.938 1.00 93.69 174 SER A N 1
ATOM 1328 C CA . SER A 1 174 ? -9.159 4.179 7.541 1.00 93.69 174 SER A CA 1
ATOM 1329 C C . SER A 1 174 ? -8.117 3.862 6.457 1.00 93.69 174 SER A C 1
ATOM 1331 O O . SER A 1 174 ? -8.454 3.685 5.284 1.00 93.69 174 SER A O 1
ATOM 1333 N N . PRO A 1 175 ? -6.819 3.830 6.819 1.00 97.06 175 PRO A N 1
ATOM 1334 C CA . PRO A 1 175 ? -5.763 3.672 5.840 1.00 97.06 175 PRO A CA 1
ATOM 1335 C C . PRO A 1 175 ? -5.762 2.242 5.307 1.00 97.06 175 PRO A C 1
ATOM 1337 O O . PRO A 1 175 ? -5.802 1.271 6.062 1.00 97.06 175 PRO A O 1
ATOM 1340 N N . LEU A 1 176 ? -5.637 2.098 3.994 1.00 98.12 176 LEU A N 1
ATOM 1341 C CA . LEU A 1 176 ? -5.455 0.802 3.356 1.00 98.12 176 LEU A CA 1
ATOM 1342 C C . LEU A 1 176 ? -4.093 0.198 3.724 1.00 98.12 176 LEU A C 1
ATOM 1344 O O . LEU A 1 176 ? -3.089 0.907 3.811 1.00 98.12 176 LEU A O 1
ATOM 1348 N N . PHE A 1 177 ? -4.032 -1.123 3.889 1.00 98.00 177 PHE A N 1
ATOM 1349 C CA . PHE A 1 177 ? -2.775 -1.843 4.082 1.00 98.00 177 PHE A CA 1
ATOM 1350 C C . PHE A 1 177 ? -2.558 -2.887 2.985 1.00 98.00 177 PHE A C 1
ATOM 1352 O O . PHE A 1 177 ? -3.230 -3.917 2.940 1.00 98.00 177 PHE A O 1
ATOM 1359 N N . LEU A 1 178 ? -1.612 -2.621 2.085 1.00 97.88 178 LEU A N 1
ATOM 1360 C CA . LEU A 1 178 ? -1.269 -3.502 0.971 1.00 97.88 178 LEU A CA 1
ATOM 1361 C C . LEU A 1 178 ? -0.056 -4.372 1.312 1.00 97.88 178 LEU A C 1
ATOM 1363 O O . LEU A 1 178 ? 1.020 -3.870 1.620 1.00 97.88 178 LEU A O 1
ATOM 1367 N N . VAL A 1 179 ? -0.190 -5.686 1.197 1.00 96.00 179 VAL A N 1
ATOM 1368 C CA . VAL A 1 179 ? 0.900 -6.625 1.473 1.00 96.00 179 VAL A CA 1
ATOM 1369 C C . VAL A 1 179 ? 1.259 -7.386 0.211 1.00 96.00 179 VAL A C 1
ATOM 1371 O O . VAL A 1 179 ? 0.397 -8.031 -0.389 1.00 96.00 179 VAL A O 1
ATOM 1374 N N . LEU A 1 180 ? 2.538 -7.341 -0.162 1.00 92.31 180 LEU A N 1
ATOM 1375 C CA . LEU A 1 180 ? 3.118 -8.251 -1.146 1.00 92.31 180 LEU A CA 1
ATOM 1376 C C . LEU A 1 180 ? 3.875 -9.361 -0.428 1.00 92.31 180 LEU A C 1
ATOM 1378 O O . LEU A 1 180 ? 4.797 -9.078 0.337 1.00 92.31 180 LEU A O 1
ATOM 1382 N N . ASP A 1 181 ? 3.527 -10.611 -0.723 1.00 89.31 181 ASP A N 1
ATOM 1383 C CA . ASP A 1 181 ? 4.296 -11.770 -0.278 1.00 89.31 181 ASP A CA 1
ATOM 1384 C C . ASP A 1 181 ? 5.462 -12.008 -1.254 1.00 89.31 181 ASP A C 1
ATOM 1386 O O . ASP A 1 181 ? 5.231 -12.346 -2.420 1.00 89.31 181 ASP A O 1
ATOM 1390 N N . PRO A 1 182 ? 6.725 -11.821 -0.827 1.00 82.94 182 PRO A N 1
ATOM 1391 C CA . PRO A 1 182 ? 7.875 -12.039 -1.697 1.00 82.94 182 PRO A CA 1
ATOM 1392 C C . PRO A 1 182 ? 8.172 -13.529 -1.913 1.00 82.94 182 PRO A C 1
ATOM 1394 O O . PRO A 1 182 ? 9.050 -13.859 -2.714 1.00 82.94 182 PRO A O 1
ATOM 1397 N N . THR A 1 183 ? 7.486 -14.431 -1.204 1.00 81.81 183 THR A N 1
ATOM 1398 C CA . THR A 1 183 ? 7.687 -15.874 -1.330 1.00 81.81 183 THR A CA 1
ATOM 1399 C C . THR A 1 183 ? 7.243 -16.326 -2.722 1.00 81.81 183 THR A C 1
ATOM 1401 O O . THR A 1 183 ? 6.100 -16.073 -3.113 1.00 81.81 183 THR A O 1
ATOM 1404 N N . PRO A 1 184 ? 8.114 -16.996 -3.499 1.00 69.38 184 PRO A N 1
ATOM 1405 C CA . PRO A 1 184 ? 7.735 -17.472 -4.818 1.00 69.38 184 PRO A CA 1
ATOM 1406 C C . PRO A 1 184 ? 6.558 -18.450 -4.693 1.00 69.38 184 PRO A C 1
ATOM 1408 O O . PRO A 1 184 ? 6.580 -19.319 -3.812 1.00 69.38 184 PRO A O 1
ATOM 1411 N N . PRO A 1 185 ? 5.530 -18.331 -5.553 1.00 66.06 185 PRO A N 1
ATOM 1412 C CA . PRO A 1 185 ? 4.406 -19.247 -5.516 1.00 66.06 185 PRO A CA 1
ATOM 1413 C C . PRO A 1 185 ? 4.899 -20.681 -5.759 1.00 66.06 185 PRO A C 1
ATOM 1415 O O . PRO A 1 185 ? 5.867 -20.887 -6.501 1.00 66.06 185 PRO A O 1
ATOM 1418 N N . PRO A 1 186 ? 4.248 -21.690 -5.154 1.00 66.88 186 PRO A N 1
ATOM 1419 C CA . PRO A 1 186 ? 4.607 -23.078 -5.397 1.00 66.88 186 PRO A CA 1
ATOM 1420 C C . PRO A 1 186 ? 4.495 -23.395 -6.898 1.00 66.88 186 PRO A C 1
ATOM 1422 O O . PRO A 1 186 ? 3.620 -22.842 -7.573 1.00 66.88 186 PRO A O 1
ATOM 1425 N N . PRO A 1 187 ? 5.356 -24.279 -7.434 1.00 64.31 187 PRO A N 1
ATOM 1426 C CA . PRO A 1 187 ? 5.342 -24.630 -8.849 1.00 64.31 187 PRO A CA 1
ATOM 1427 C C . PRO A 1 187 ? 3.966 -25.182 -9.235 1.00 64.31 187 PRO A C 1
ATOM 1429 O O . PRO A 1 187 ? 3.554 -26.236 -8.752 1.00 64.31 187 PRO A O 1
ATOM 1432 N N . GLN A 1 188 ? 3.243 -24.450 -10.085 1.00 59.56 188 GLN A N 1
ATOM 1433 C CA . GLN A 1 188 ? 1.915 -24.853 -10.538 1.00 59.56 188 GLN A CA 1
ATOM 1434 C C . GLN A 1 188 ? 1.990 -25.695 -11.824 1.00 59.56 188 GLN A C 1
ATOM 1436 O O . GLN A 1 188 ? 2.860 -25.452 -12.668 1.00 59.56 188 GLN A O 1
ATOM 1441 N N . PRO A 1 189 ? 1.088 -26.681 -12.006 1.00 54.94 189 PRO A N 1
ATOM 1442 C CA . PRO A 1 189 ? 0.953 -27.405 -13.266 1.00 54.94 189 PRO A CA 1
ATOM 1443 C C . PRO A 1 189 ? 0.650 -26.439 -14.421 1.00 54.94 189 PRO A C 1
ATOM 1445 O O . PRO A 1 189 ? -0.119 -25.497 -14.261 1.00 54.94 189 PRO A O 1
ATOM 1448 N N . LYS A 1 190 ? 1.236 -26.691 -15.598 1.00 55.53 190 LYS A N 1
ATOM 1449 C CA . LYS A 1 190 ? 1.200 -25.816 -16.791 1.00 55.53 190 LYS A CA 1
ATOM 1450 C C . LYS A 1 190 ? -0.198 -25.555 -17.386 1.00 55.53 190 LYS A C 1
ATOM 1452 O O . LYS A 1 190 ? -0.310 -24.788 -18.341 1.00 55.53 190 LYS A O 1
ATOM 1457 N N . ASP A 1 191 ? -1.252 -26.155 -16.843 1.00 51.94 191 ASP A N 1
ATOM 1458 C CA . ASP A 1 191 ? -2.623 -25.964 -17.311 1.00 51.94 191 ASP A CA 1
ATOM 1459 C C . ASP A 1 191 ? -3.275 -24.759 -16.634 1.00 51.94 191 ASP A C 1
ATOM 1461 O O . ASP A 1 191 ? -3.934 -24.896 -15.611 1.00 51.94 191 ASP A O 1
ATOM 1465 N N . ARG A 1 192 ? -3.073 -23.574 -17.232 1.00 48.00 192 ARG A N 1
ATOM 1466 C CA . ARG A 1 192 ? -3.981 -22.400 -17.263 1.00 48.00 192 ARG A CA 1
ATOM 1467 C C . ARG A 1 192 ? -4.769 -22.026 -15.989 1.00 48.00 192 ARG A C 1
ATOM 1469 O O . ARG A 1 192 ? -5.795 -21.349 -16.087 1.00 48.00 192 ARG A O 1
ATOM 1476 N N . ALA A 1 193 ? -4.320 -22.392 -14.795 1.00 51.56 193 ALA A N 1
ATOM 1477 C CA . ALA A 1 193 ? -4.912 -21.894 -13.565 1.00 51.56 193 ALA A CA 1
ATOM 1478 C C . ALA A 1 193 ? -4.616 -20.393 -13.490 1.00 51.56 193 ALA A C 1
ATOM 1480 O O . ALA A 1 193 ? -3.463 -19.988 -13.621 1.00 51.56 193 ALA A O 1
ATOM 1481 N N . LYS A 1 194 ? -5.660 -19.568 -13.333 1.00 54.44 194 LYS A N 1
ATOM 1482 C CA . LYS A 1 194 ? -5.534 -18.123 -13.096 1.00 54.44 194 LYS A CA 1
ATOM 1483 C C . LYS A 1 194 ? -4.556 -17.927 -11.943 1.00 54.44 194 LYS A C 1
ATOM 1485 O O . LYS A 1 194 ? -4.896 -18.216 -10.794 1.00 54.44 194 LYS A O 1
ATOM 1490 N N . VAL A 1 195 ? -3.329 -17.519 -12.250 1.00 58.50 195 VAL A N 1
ATOM 1491 C CA . VAL A 1 195 ? -2.302 -17.446 -11.222 1.00 58.50 195 VAL A CA 1
ATOM 1492 C C . VAL A 1 195 ? -2.581 -16.200 -10.395 1.00 58.50 195 VAL A C 1
ATOM 1494 O O . VAL A 1 195 ? -2.684 -15.098 -10.922 1.00 58.50 195 VAL A O 1
ATOM 1497 N N . LYS A 1 196 ? -2.796 -16.389 -9.096 1.00 69.25 196 LYS A N 1
ATOM 1498 C CA . LYS A 1 196 ? -3.175 -15.310 -8.188 1.00 69.25 196 LYS A CA 1
ATOM 1499 C C . LYS A 1 196 ? -1.962 -14.419 -7.917 1.00 69.25 196 LYS A C 1
ATOM 1501 O O . LYS A 1 196 ? -0.909 -14.936 -7.548 1.00 69.25 196 LYS A O 1
ATOM 1506 N N . LEU A 1 197 ? -2.119 -13.099 -8.051 1.00 76.69 197 LEU A N 1
ATOM 1507 C CA . LEU A 1 197 ? -1.128 -12.138 -7.557 1.00 76.69 197 LEU A CA 1
ATOM 1508 C C . LEU A 1 197 ? -0.813 -12.429 -6.080 1.00 76.69 197 LEU A C 1
ATOM 1510 O O . LEU A 1 197 ? -1.757 -12.595 -5.299 1.00 76.69 197 LEU A O 1
ATOM 1514 N N . PRO A 1 198 ? 0.467 -12.449 -5.667 1.00 87.25 198 PRO A N 1
ATOM 1515 C CA . PRO A 1 198 ? 0.864 -12.602 -4.267 1.00 87.25 198 PRO A CA 1
ATOM 1516 C C . PRO A 1 198 ? 0.641 -11.289 -3.498 1.00 87.25 198 PRO A C 1
ATOM 1518 O O . PRO A 1 198 ? 1.540 -10.761 -2.850 1.00 87.25 198 PRO A O 1
ATOM 1521 N N . LEU A 1 199 ? -0.559 -10.727 -3.627 1.00 90.69 199 LEU A N 1
ATOM 1522 C CA . LEU A 1 199 ? -0.945 -9.423 -3.124 1.00 90.69 199 LEU A CA 1
ATOM 1523 C C . LEU A 1 199 ? -2.233 -9.561 -2.314 1.00 90.69 199 LEU A C 1
ATOM 1525 O O . LEU A 1 199 ? -3.177 -10.245 -2.726 1.00 90.69 199 LEU A O 1
ATOM 1529 N N . ALA A 1 200 ? -2.276 -8.913 -1.161 1.00 94.38 200 ALA A N 1
ATOM 1530 C CA . ALA A 1 200 ? -3.459 -8.845 -0.321 1.00 94.38 200 ALA A CA 1
ATOM 1531 C C . ALA A 1 200 ? -3.651 -7.415 0.177 1.00 94.38 200 ALA A C 1
ATOM 1533 O O . ALA A 1 200 ? -2.705 -6.796 0.653 1.00 94.38 200 ALA A O 1
ATOM 1534 N N . LEU A 1 201 ? -4.877 -6.916 0.069 1.00 96.62 201 LEU A N 1
ATOM 1535 C CA . LEU A 1 201 ? -5.284 -5.637 0.628 1.00 96.62 201 LEU A CA 1
ATOM 1536 C C . LEU A 1 201 ? -6.033 -5.886 1.936 1.00 96.62 201 LEU A C 1
ATOM 1538 O O . LEU A 1 201 ? -6.831 -6.824 2.019 1.00 96.62 201 LEU A O 1
ATOM 1542 N N . TYR A 1 202 ? -5.783 -5.053 2.935 1.00 97.31 202 TYR A N 1
ATOM 1543 C CA . TYR A 1 202 ? -6.444 -5.104 4.228 1.00 97.31 202 TYR A CA 1
ATOM 1544 C C . TYR A 1 202 ? -6.996 -3.734 4.613 1.00 97.31 202 TYR A C 1
ATOM 1546 O O . TYR A 1 202 ? -6.372 -2.705 4.354 1.00 97.31 202 TYR A O 1
ATOM 1554 N N . GLU A 1 203 ? -8.140 -3.759 5.280 1.00 95.50 203 GLU A N 1
ATOM 1555 C CA . GLU A 1 203 ? -8.716 -2.649 6.036 1.00 95.50 203 GLU A CA 1
ATOM 1556 C C . GLU A 1 203 ? -8.586 -2.957 7.534 1.00 95.50 203 GLU A C 1
ATOM 1558 O O . GLU A 1 203 ? -8.409 -4.119 7.924 1.00 95.50 203 GLU A O 1
ATOM 1563 N N . SER A 1 204 ? -8.640 -1.929 8.380 1.00 94.25 204 SER A N 1
ATOM 1564 C CA . SER A 1 204 ? -8.705 -2.110 9.829 1.00 94.25 204 SER A CA 1
ATOM 1565 C C . SER A 1 204 ? -10.147 -2.059 10.325 1.00 94.25 204 SER A C 1
ATOM 1567 O O . SER A 1 204 ? -10.897 -1.129 10.039 1.00 94.25 204 SER A O 1
ATOM 1569 N N . GLU A 1 205 ? -10.528 -3.061 11.114 1.00 92.50 205 GLU A N 1
ATOM 1570 C CA . GLU A 1 205 ? -11.820 -3.121 11.796 1.00 92.50 205 GLU A CA 1
ATOM 1571 C C . GLU A 1 205 ? -11.616 -3.209 13.311 1.00 92.50 205 GLU A C 1
ATOM 1573 O O . GLU A 1 205 ? -10.692 -3.866 13.796 1.00 92.50 205 GLU A O 1
ATOM 1578 N N . LEU A 1 206 ? -12.490 -2.554 14.078 1.00 91.88 206 LEU A N 1
ATOM 1579 C CA . LEU A 1 206 ? -12.531 -2.678 15.535 1.00 91.88 206 LEU A CA 1
ATOM 1580 C C . LEU A 1 206 ? -13.531 -3.763 15.927 1.00 91.88 206 LEU A C 1
ATOM 1582 O O . LEU A 1 206 ? -14.739 -3.586 15.774 1.00 91.88 206 LEU A O 1
ATOM 1586 N N . HIS A 1 207 ? -13.037 -4.874 16.465 1.00 90.31 207 HIS A N 1
ATOM 1587 C CA . HIS A 1 207 ? -13.854 -5.967 16.997 1.00 90.31 207 HIS A CA 1
ATOM 1588 C C . HIS A 1 207 ? -13.740 -6.028 18.520 1.00 90.31 207 HIS A C 1
ATOM 1590 O O . HIS A 1 207 ? -12.777 -5.542 19.107 1.00 90.31 207 HIS A O 1
ATOM 1596 N N . VAL A 1 208 ? -14.719 -6.639 19.186 1.00 93.06 208 VAL A N 1
ATOM 1597 C CA . VAL A 1 208 ? -14.635 -6.925 20.624 1.00 93.06 208 VAL A CA 1
ATOM 1598 C C . VAL A 1 208 ? -14.209 -8.377 20.792 1.00 93.06 208 VAL A C 1
ATOM 1600 O O . VAL A 1 208 ? -15.001 -9.287 20.562 1.00 93.06 208 VAL A O 1
ATOM 1603 N N . VAL A 1 209 ? -12.964 -8.589 21.210 1.00 90.81 209 VAL A N 1
ATOM 1604 C CA . VAL A 1 209 ? -12.407 -9.916 21.502 1.00 90.81 209 VAL A CA 1
ATOM 1605 C C . VAL A 1 209 ? -12.210 -10.002 23.008 1.00 90.81 209 VAL A C 1
ATOM 1607 O O . VAL A 1 209 ? -11.592 -9.122 23.599 1.00 90.81 209 VAL A O 1
ATOM 1610 N N . ASN A 1 210 ? -12.787 -11.016 23.656 1.00 92.06 210 ASN A N 1
ATOM 1611 C CA . ASN A 1 210 ? -12.716 -11.190 25.116 1.00 92.06 210 ASN A CA 1
ATOM 1612 C C . ASN A 1 210 ? -13.111 -9.932 25.918 1.00 92.06 210 ASN A C 1
ATOM 1614 O O . ASN A 1 210 ? -12.507 -9.614 26.938 1.00 92.06 210 ASN A O 1
ATOM 1618 N N . ASN A 1 211 ? -14.148 -9.219 25.461 1.00 91.38 211 ASN A N 1
ATOM 1619 C CA . ASN A 1 211 ? -14.643 -7.981 26.074 1.00 91.38 211 ASN A CA 1
ATOM 1620 C C . ASN A 1 211 ? -13.664 -6.783 26.002 1.00 91.38 211 ASN A C 1
ATOM 1622 O O . ASN A 1 211 ? -13.862 -5.784 26.695 1.00 91.38 211 ASN A O 1
ATOM 1626 N N . THR A 1 212 ? -12.650 -6.856 25.133 1.00 92.94 212 THR A N 1
ATOM 1627 C CA . THR A 1 212 ? -11.683 -5.785 24.860 1.00 92.94 212 THR A CA 1
ATOM 1628 C C . THR A 1 212 ? -11.765 -5.338 23.393 1.00 92.94 212 THR A C 1
ATOM 1630 O O . THR A 1 212 ? -11.665 -6.178 22.492 1.00 92.94 212 THR A O 1
ATOM 1633 N N . PRO A 1 213 ? -11.926 -4.028 23.110 1.00 92.38 213 PRO A N 1
ATOM 1634 C CA . PRO A 1 213 ? -11.840 -3.503 21.751 1.00 92.38 213 PRO A CA 1
ATOM 1635 C C . PRO A 1 213 ? -10.450 -3.757 21.159 1.00 92.38 213 PRO A C 1
ATOM 1637 O O . PRO A 1 213 ? -9.446 -3.272 21.678 1.00 92.38 213 PRO A O 1
ATOM 1640 N N . THR A 1 214 ? -10.397 -4.517 20.073 1.00 91.50 214 THR A N 1
ATOM 1641 C CA . THR A 1 214 ? -9.171 -4.936 19.396 1.00 91.50 214 THR A CA 1
ATOM 1642 C C . THR A 1 214 ? -9.272 -4.593 17.918 1.00 91.50 214 THR A C 1
ATOM 1644 O O . THR A 1 214 ? -10.266 -4.890 17.260 1.00 91.50 214 THR A O 1
ATOM 1647 N N . MET A 1 215 ? -8.233 -3.943 17.400 1.00 92.81 215 MET A N 1
ATOM 1648 C CA . MET A 1 215 ? -8.118 -3.608 15.985 1.00 92.81 215 MET A CA 1
ATOM 1649 C C . MET A 1 215 ? -7.535 -4.793 15.224 1.00 92.81 215 MET A C 1
ATOM 1651 O O . MET A 1 215 ? -6.473 -5.293 15.597 1.00 92.81 215 MET A O 1
ATOM 1655 N N . LEU A 1 216 ? -8.212 -5.217 14.162 1.00 93.69 216 LEU A N 1
ATOM 1656 C CA . LEU A 1 216 ? -7.841 -6.364 13.343 1.00 93.69 216 LEU A CA 1
ATOM 1657 C C . LEU A 1 216 ? -7.734 -5.964 11.875 1.00 93.69 216 LEU A C 1
ATOM 1659 O O . LEU A 1 216 ? -8.463 -5.096 11.402 1.00 93.69 216 LEU A O 1
ATOM 1663 N N . PHE A 1 217 ? -6.843 -6.638 11.150 1.00 95.94 217 PHE A N 1
ATOM 1664 C CA . PHE A 1 217 ? -6.762 -6.522 9.699 1.00 95.94 217 PHE A CA 1
ATOM 1665 C C . PHE A 1 217 ? -7.725 -7.495 9.029 1.00 95.94 217 PHE A C 1
ATOM 1667 O O . PHE A 1 217 ? -7.598 -8.713 9.182 1.00 95.94 217 PHE A O 1
ATOM 1674 N N . VAL A 1 218 ? -8.645 -6.963 8.232 1.00 94.06 218 VAL A N 1
ATOM 1675 C CA . VAL A 1 218 ? -9.626 -7.737 7.467 1.00 94.06 218 VAL A CA 1
ATOM 1676 C C . VAL A 1 218 ? -9.320 -7.594 5.983 1.00 94.06 218 VAL A C 1
ATOM 1678 O O . VAL A 1 218 ? -9.039 -6.503 5.499 1.00 94.06 218 VAL A O 1
ATOM 1681 N N . LYS A 1 219 ? -9.323 -8.710 5.245 1.00 94.12 219 LYS A N 1
ATOM 1682 C CA . LYS A 1 219 ? -9.017 -8.693 3.807 1.00 94.12 219 LYS A CA 1
ATOM 1683 C C . LYS A 1 219 ? -10.096 -7.938 3.036 1.00 94.12 219 LYS A C 1
ATOM 1685 O O . LYS A 1 219 ? -11.251 -8.362 3.018 1.00 94.12 219 LYS A O 1
ATOM 1690 N N . ALA A 1 220 ? -9.676 -6.914 2.309 1.00 92.94 220 ALA A N 1
ATOM 1691 C CA . ALA A 1 220 ? -10.512 -6.152 1.398 1.00 92.94 220 ALA A CA 1
ATOM 1692 C C . ALA A 1 220 ? -10.330 -6.654 -0.047 1.00 92.94 220 ALA A C 1
ATOM 1694 O O . ALA A 1 220 ? -9.247 -7.124 -0.421 1.00 92.94 220 ALA A O 1
ATOM 1695 N N . PRO A 1 221 ? -11.384 -6.612 -0.883 1.00 93.69 221 PRO A N 1
ATOM 1696 C CA . PRO A 1 221 ? -11.212 -6.848 -2.308 1.00 93.69 221 PRO A CA 1
ATOM 1697 C C . PRO A 1 221 ? -10.475 -5.661 -2.931 1.00 93.69 221 PRO A C 1
ATOM 1699 O O . PRO A 1 221 ? -10.520 -4.543 -2.428 1.00 93.69 221 PRO A O 1
ATOM 1702 N N . PHE A 1 222 ? -9.888 -5.884 -4.093 1.00 94.50 222 PHE A N 1
ATOM 1703 C CA . PHE A 1 222 ? -9.480 -4.797 -4.965 1.00 94.50 222 PHE A CA 1
ATOM 1704 C C . PHE A 1 222 ? -9.557 -5.269 -6.411 1.00 94.50 222 PHE A C 1
ATOM 1706 O O . PHE A 1 222 ? -9.593 -6.474 -6.688 1.00 94.50 222 PHE A O 1
ATOM 1713 N N . LYS A 1 223 ? -9.564 -4.311 -7.327 1.00 93.50 223 LYS A N 1
ATOM 1714 C CA . LYS A 1 223 ? -9.402 -4.535 -8.762 1.00 93.50 223 LYS A CA 1
ATOM 1715 C C . LYS A 1 223 ? -8.149 -3.823 -9.246 1.00 93.50 223 LYS A C 1
ATOM 1717 O O . LYS A 1 223 ? -7.721 -2.834 -8.656 1.00 93.50 223 LYS A O 1
ATOM 1722 N N . MET A 1 224 ? -7.564 -4.332 -10.322 1.00 91.56 224 MET A N 1
ATOM 1723 C CA . MET A 1 224 ? -6.549 -3.574 -11.041 1.00 91.56 224 MET A CA 1
ATOM 1724 C C . MET A 1 224 ? -7.257 -2.572 -11.944 1.00 91.56 224 MET A C 1
ATOM 1726 O O . MET A 1 224 ? -8.169 -2.947 -12.680 1.00 91.56 224 MET A O 1
ATOM 1730 N N . THR A 1 225 ? -6.845 -1.315 -11.864 1.00 90.88 225 THR A N 1
ATOM 1731 C CA . THR A 1 225 ? -7.357 -0.236 -12.708 1.00 90.88 225 THR A CA 1
ATOM 1732 C C . THR A 1 225 ? -6.202 0.302 -13.529 1.00 90.88 225 THR A C 1
ATOM 1734 O O . THR A 1 225 ? -5.138 0.578 -12.990 1.00 90.88 225 THR A O 1
ATOM 1737 N N . THR A 1 226 ? -6.399 0.460 -14.832 1.00 89.06 226 THR A N 1
ATOM 1738 C CA . THR A 1 226 ? -5.370 0.981 -15.732 1.00 89.06 226 THR A CA 1
ATOM 1739 C C . THR A 1 226 ? -5.907 2.170 -16.500 1.00 89.06 226 THR A C 1
ATOM 1741 O O . THR A 1 226 ? -7.015 2.125 -17.037 1.00 89.06 226 THR A O 1
ATOM 1744 N N . THR A 1 227 ? -5.099 3.213 -16.629 1.00 91.06 227 THR A N 1
ATOM 1745 C CA . THR A 1 227 ? -5.300 4.201 -17.694 1.00 91.06 227 THR A CA 1
ATOM 1746 C C . THR A 1 227 ? -4.942 3.598 -19.057 1.00 91.06 227 THR A C 1
ATOM 1748 O O . THR A 1 227 ? -4.219 2.605 -19.136 1.00 91.06 227 THR A O 1
ATOM 1751 N N . GLU A 1 228 ? -5.410 4.206 -20.150 1.00 89.25 228 GLU A N 1
ATOM 1752 C CA . GLU A 1 228 ? -5.042 3.782 -21.511 1.00 89.25 228 GLU A CA 1
ATOM 1753 C C . GLU A 1 228 ? -3.516 3.775 -21.704 1.00 89.25 228 GLU A C 1
ATOM 1755 O O . GLU A 1 228 ? -2.943 2.800 -22.192 1.00 89.25 228 GLU A O 1
ATOM 1760 N N . SER A 1 229 ? -2.845 4.829 -21.233 1.00 91.88 229 SER A N 1
ATOM 1761 C CA . SER A 1 229 ? -1.388 4.954 -21.286 1.00 91.88 229 SER A CA 1
ATOM 1762 C C . SER A 1 229 ? -0.675 3.852 -20.500 1.00 91.88 229 SER A C 1
ATOM 1764 O O . SER A 1 229 ? 0.305 3.290 -20.990 1.00 91.88 229 SER A O 1
ATOM 1766 N N . GLU A 1 230 ? -1.159 3.513 -19.301 1.00 90.88 230 GLU A N 1
ATOM 1767 C CA . GLU A 1 230 ? -0.612 2.397 -18.519 1.00 90.88 230 GLU A CA 1
ATOM 1768 C C . GLU A 1 230 ? -0.829 1.060 -19.223 1.00 90.88 230 GLU A C 1
ATOM 1770 O O . GLU A 1 230 ? 0.099 0.258 -19.279 1.00 90.88 230 GLU A O 1
ATOM 1775 N N . GLY A 1 231 ? -2.008 0.836 -19.809 1.00 88.50 231 GLY A N 1
ATOM 1776 C CA . GLY A 1 231 ? -2.305 -0.382 -20.564 1.00 88.50 231 GLY A CA 1
ATOM 1777 C C . GLY A 1 231 ? -1.338 -0.586 -21.732 1.00 88.50 231 GLY A C 1
ATOM 1778 O O . GLY A 1 231 ? -0.746 -1.657 -21.873 1.00 88.50 231 GLY A O 1
ATOM 1779 N N . ILE A 1 232 ? -1.093 0.465 -2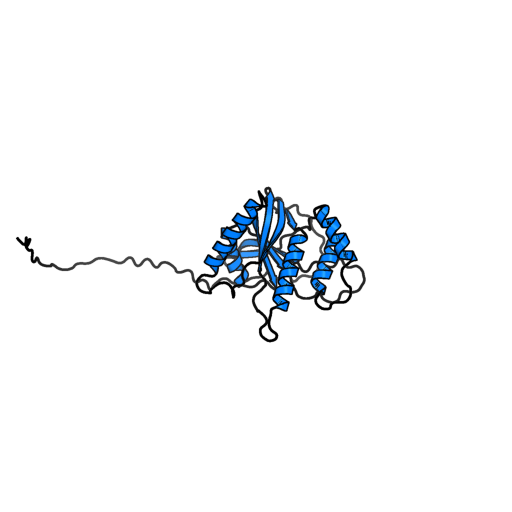2.520 1.00 89.25 232 ILE A N 1
ATOM 1780 C CA . ILE A 1 232 ? -0.125 0.428 -23.628 1.00 89.25 232 ILE A CA 1
ATOM 1781 C C . ILE A 1 232 ? 1.298 0.175 -23.107 1.00 89.25 232 ILE A C 1
ATOM 1783 O O . ILE A 1 232 ? 2.038 -0.633 -23.674 1.00 89.25 232 ILE A O 1
ATOM 1787 N N . ALA A 1 233 ? 1.696 0.844 -22.021 1.00 88.06 233 ALA A N 1
ATOM 1788 C CA . ALA A 1 233 ? 3.019 0.659 -21.431 1.00 88.06 233 ALA A CA 1
ATOM 1789 C C . ALA A 1 233 ? 3.225 -0.778 -20.925 1.00 88.06 233 ALA A C 1
ATOM 1791 O O . ALA A 1 233 ? 4.276 -1.373 -21.170 1.00 88.06 233 ALA A O 1
ATOM 1792 N N . LEU A 1 234 ? 2.223 -1.357 -20.264 1.00 86.00 234 LEU A N 1
ATOM 1793 C CA . LEU A 1 234 ? 2.258 -2.733 -19.773 1.00 86.00 234 LEU A CA 1
ATOM 1794 C C . LEU A 1 234 ? 2.339 -3.754 -20.907 1.00 86.00 234 LEU A C 1
ATOM 1796 O O . LEU A 1 234 ? 3.172 -4.660 -20.841 1.00 86.00 234 LEU A O 1
ATOM 1800 N N . ASP A 1 235 ? 1.538 -3.585 -21.962 1.00 85.12 235 ASP A N 1
ATOM 1801 C CA . ASP A 1 235 ? 1.598 -4.436 -23.155 1.00 85.12 235 ASP A CA 1
ATOM 1802 C C . ASP A 1 235 ? 3.012 -4.430 -23.754 1.00 85.12 235 ASP A C 1
ATOM 1804 O O . ASP A 1 235 ? 3.582 -5.488 -24.035 1.00 85.12 235 ASP A O 1
ATOM 1808 N N . HIS A 1 236 ? 3.635 -3.254 -23.848 1.00 86.81 236 HIS A N 1
ATOM 1809 C CA . HIS A 1 236 ? 5.008 -3.136 -24.323 1.00 86.81 236 HIS A CA 1
ATOM 1810 C C . HIS A 1 236 ? 6.018 -3.833 -23.393 1.00 86.81 236 HIS A C 1
ATOM 1812 O O . HIS A 1 236 ? 6.836 -4.629 -23.859 1.00 86.81 236 HIS A O 1
ATOM 1818 N N . ILE A 1 237 ? 5.959 -3.591 -22.078 1.00 82.75 237 ILE A N 1
ATOM 1819 C CA . ILE A 1 237 ? 6.891 -4.195 -21.106 1.00 82.75 237 ILE A CA 1
ATOM 1820 C C . ILE A 1 237 ? 6.763 -5.726 -21.103 1.00 82.75 237 ILE A C 1
ATOM 1822 O O . ILE A 1 237 ? 7.780 -6.422 -21.048 1.00 82.75 237 ILE A O 1
ATOM 1826 N N . SER A 1 238 ? 5.544 -6.258 -21.229 1.00 78.81 238 SER A N 1
ATOM 1827 C CA . SER A 1 238 ? 5.288 -7.705 -21.250 1.00 78.81 238 SER A CA 1
ATOM 1828 C C . SER A 1 238 ? 5.991 -8.424 -22.411 1.00 78.81 238 SER A C 1
ATOM 1830 O O . SER A 1 238 ? 6.441 -9.558 -22.259 1.00 78.81 238 SER A O 1
ATOM 1832 N N . LYS A 1 239 ? 6.158 -7.744 -23.553 1.00 79.94 239 LYS A N 1
ATOM 1833 C CA . LYS A 1 239 ? 6.801 -8.286 -24.762 1.00 79.94 239 LYS A CA 1
ATOM 1834 C C . LYS A 1 239 ? 8.326 -8.189 -24.730 1.00 79.94 239 LYS A C 1
ATOM 1836 O O . LYS A 1 239 ? 8.997 -8.972 -25.398 1.00 79.94 239 LYS A O 1
ATOM 1841 N N . VAL A 1 240 ? 8.874 -7.227 -23.986 1.00 75.56 240 VAL A N 1
ATOM 1842 C CA . VAL A 1 240 ? 10.312 -6.892 -23.986 1.00 75.56 240 VAL A CA 1
ATOM 1843 C C . VAL A 1 240 ? 11.058 -7.492 -22.781 1.00 75.56 240 VAL A C 1
ATOM 1845 O O . VAL A 1 240 ? 12.288 -7.535 -22.778 1.00 75.56 240 VAL A O 1
ATOM 1848 N N . ALA A 1 241 ? 10.351 -7.996 -21.763 1.00 61.41 241 ALA A N 1
ATOM 1849 C CA . ALA A 1 241 ? 10.965 -8.545 -20.554 1.00 61.41 241 ALA A CA 1
ATOM 1850 C C . ALA A 1 241 ? 11.919 -9.736 -20.855 1.00 61.41 241 ALA A C 1
ATOM 1852 O O . ALA A 1 241 ? 11.484 -10.763 -21.389 1.00 61.41 241 ALA A O 1
ATOM 1853 N N . PRO A 1 242 ? 13.220 -9.647 -20.501 1.00 54.47 242 PRO A N 1
ATOM 1854 C CA . PRO A 1 242 ? 14.198 -10.690 -20.802 1.00 54.47 242 PRO A CA 1
ATOM 1855 C C . PRO A 1 242 ? 13.882 -11.988 -20.050 1.00 54.47 242 PRO A C 1
ATOM 1857 O O . PRO A 1 242 ? 13.624 -12.006 -18.850 1.00 54.47 242 PRO A O 1
ATOM 1860 N N . THR A 1 243 ? 13.926 -13.116 -20.755 1.00 53.75 243 THR A N 1
ATOM 1861 C CA . THR A 1 243 ? 13.413 -14.405 -20.265 1.00 53.75 243 THR A CA 1
ATOM 1862 C C . THR A 1 243 ? 14.308 -15.091 -19.211 1.00 53.75 243 THR A C 1
ATOM 1864 O O . THR A 1 243 ? 13.867 -16.066 -18.611 1.00 53.75 243 THR A O 1
ATOM 1867 N N . ASN A 1 244 ? 15.526 -14.593 -18.940 1.00 46.91 244 ASN A N 1
ATOM 1868 C CA . ASN A 1 244 ? 16.619 -15.406 -18.371 1.00 46.91 244 ASN A CA 1
ATOM 1869 C C . ASN A 1 244 ? 17.237 -14.937 -17.026 1.00 46.91 244 ASN A C 1
ATOM 1871 O O . ASN A 1 244 ? 18.314 -15.418 -16.679 1.00 46.91 244 ASN A O 1
ATOM 1875 N N . ALA A 1 245 ? 16.619 -14.041 -16.243 1.00 45.34 245 ALA A N 1
ATOM 1876 C CA . ALA A 1 245 ? 17.182 -13.614 -14.946 1.00 45.34 245 ALA A CA 1
ATOM 1877 C C . ALA A 1 245 ? 16.495 -14.299 -13.732 1.00 45.34 245 ALA A C 1
ATOM 1879 O O . ALA A 1 245 ? 15.285 -14.142 -13.555 1.00 45.34 245 ALA A O 1
ATOM 1880 N N . PRO A 1 246 ? 17.228 -15.015 -12.851 1.00 43.31 246 PRO A N 1
ATOM 1881 C CA . PRO A 1 246 ? 16.642 -15.821 -11.767 1.00 43.31 246 PRO A CA 1
ATOM 1882 C C . PRO A 1 246 ? 15.989 -15.006 -10.634 1.00 43.31 246 PRO A C 1
ATOM 1884 O O . PRO A 1 246 ? 15.099 -15.508 -9.956 1.00 43.31 246 PRO A O 1
ATOM 1887 N N . THR A 1 247 ? 16.362 -13.738 -10.445 1.00 47.50 247 THR A N 1
ATOM 1888 C CA . THR A 1 247 ? 15.802 -12.840 -9.412 1.00 47.50 247 THR A CA 1
ATOM 1889 C C . THR A 1 247 ? 14.565 -12.052 -9.867 1.00 47.50 247 THR A C 1
ATOM 1891 O O . THR A 1 247 ? 14.012 -11.277 -9.092 1.00 47.50 247 THR A O 1
ATOM 1894 N N . GLN A 1 248 ? 14.094 -12.243 -11.106 1.00 53.94 248 GLN A N 1
ATOM 1895 C CA . GLN A 1 248 ? 12.977 -11.483 -11.690 1.00 53.94 248 GLN A CA 1
ATOM 1896 C C . GLN A 1 248 ? 11.596 -12.130 -11.530 1.00 53.94 248 GLN A C 1
ATOM 1898 O O . GLN A 1 248 ? 10.622 -11.563 -12.022 1.00 53.94 248 GLN A O 1
ATOM 1903 N N . SER A 1 249 ? 11.479 -13.281 -10.858 1.00 57.34 249 SER A N 1
ATOM 1904 C CA . SER A 1 249 ? 10.245 -14.077 -10.896 1.00 57.34 249 SER A CA 1
ATOM 1905 C C . SER A 1 249 ? 9.007 -13.282 -10.473 1.00 57.34 249 SER A C 1
ATOM 1907 O O . SER A 1 249 ? 8.036 -13.280 -11.216 1.00 57.34 249 SER A O 1
ATOM 1909 N N . SER A 1 250 ? 9.039 -12.551 -9.353 1.00 57.72 250 SER A N 1
ATOM 1910 C CA . SER A 1 250 ? 7.862 -11.812 -8.862 1.00 57.72 250 SER A CA 1
ATOM 1911 C C . SER A 1 250 ? 7.519 -10.592 -9.724 1.00 57.72 250 SER A C 1
ATOM 1913 O O . SER A 1 250 ? 6.351 -10.368 -10.021 1.00 57.72 250 SER A O 1
ATOM 1915 N N . ARG A 1 251 ? 8.527 -9.838 -10.195 1.00 62.91 251 ARG A N 1
ATOM 1916 C CA . ARG A 1 251 ? 8.327 -8.695 -11.110 1.00 62.91 251 ARG A CA 1
ATOM 1917 C C . ARG A 1 251 ? 7.735 -9.142 -12.442 1.00 62.91 251 ARG A C 1
ATOM 1919 O O . ARG A 1 251 ? 6.737 -8.590 -12.886 1.00 62.91 251 ARG A O 1
ATOM 1926 N N . LYS A 1 252 ? 8.349 -10.150 -13.066 1.00 62.88 252 LYS A N 1
ATOM 1927 C CA . LYS A 1 252 ? 7.888 -10.721 -14.334 1.00 62.88 252 LYS A CA 1
ATOM 1928 C C . LYS A 1 252 ? 6.472 -11.263 -14.194 1.00 62.88 252 LYS A C 1
ATOM 1930 O O . LYS A 1 252 ? 5.622 -10.969 -15.021 1.00 62.88 252 LYS A O 1
ATOM 1935 N N . PHE A 1 253 ? 6.218 -11.978 -13.105 1.00 66.44 253 PHE A N 1
ATOM 1936 C CA . PHE A 1 253 ? 4.912 -12.531 -12.798 1.00 66.44 253 PHE A CA 1
ATOM 1937 C C . PHE A 1 253 ? 3.832 -11.450 -12.642 1.00 66.44 253 PHE A C 1
ATOM 1939 O O . PHE A 1 253 ? 2.735 -11.592 -13.171 1.00 66.44 253 PHE A O 1
ATOM 1946 N N . ILE A 1 254 ? 4.149 -10.342 -11.968 1.00 67.25 254 ILE A N 1
ATOM 1947 C CA . ILE A 1 254 ? 3.230 -9.210 -11.819 1.00 67.25 254 ILE A CA 1
ATOM 1948 C C . ILE A 1 254 ? 2.974 -8.533 -13.163 1.00 67.25 254 ILE A C 1
ATOM 1950 O O . ILE A 1 254 ? 1.821 -8.288 -13.489 1.00 67.25 254 ILE A O 1
ATOM 1954 N N . VAL A 1 255 ? 4.009 -8.281 -13.967 1.00 65.81 255 VAL A N 1
ATOM 1955 C CA . VAL A 1 255 ? 3.849 -7.690 -15.306 1.00 65.81 255 VAL A CA 1
ATOM 1956 C C . VAL A 1 255 ? 2.991 -8.581 -16.210 1.00 65.81 255 VAL A C 1
ATOM 1958 O O . VAL A 1 255 ? 2.081 -8.079 -16.863 1.00 65.81 255 VAL A O 1
ATOM 1961 N N . GLU A 1 256 ? 3.242 -9.892 -16.230 1.00 66.56 256 GLU A N 1
ATOM 1962 C CA . GLU A 1 256 ? 2.445 -10.855 -17.004 1.00 66.56 256 GLU A CA 1
ATOM 1963 C C . GLU A 1 256 ? 0.992 -10.901 -16.523 1.00 66.56 256 GLU A C 1
ATOM 1965 O O . GLU A 1 256 ? 0.077 -10.918 -17.345 1.00 66.56 256 GLU A O 1
ATOM 1970 N N . TYR A 1 257 ? 0.767 -10.862 -15.205 1.00 67.06 257 TYR A N 1
ATOM 1971 C CA . TYR A 1 257 ? -0.580 -10.771 -14.652 1.00 67.06 257 TYR A CA 1
ATOM 1972 C C . TYR A 1 257 ? -1.269 -9.474 -15.090 1.00 67.06 257 TYR A C 1
ATOM 1974 O O . TYR A 1 257 ? -2.397 -9.531 -15.572 1.00 67.06 257 TYR A O 1
ATOM 1982 N N . MET A 1 258 ? -0.597 -8.323 -14.988 1.00 66.94 258 MET A N 1
ATOM 1983 C CA . MET A 1 258 ? -1.172 -7.028 -15.378 1.00 66.94 258 MET A CA 1
ATOM 1984 C C . MET A 1 258 ? -1.489 -6.925 -16.862 1.00 66.94 258 MET A C 1
ATOM 1986 O O . MET A 1 258 ? -2.459 -6.273 -17.215 1.00 66.94 258 MET A O 1
ATOM 1990 N N . ALA A 1 259 ? -0.715 -7.579 -17.726 1.00 62.94 259 ALA A N 1
ATOM 1991 C CA . ALA A 1 259 ? -1.013 -7.640 -19.154 1.00 62.94 259 ALA A CA 1
ATOM 1992 C C . ALA A 1 259 ? -2.204 -8.563 -19.491 1.00 62.94 259 ALA A C 1
ATOM 1994 O O . ALA A 1 259 ? -2.678 -8.557 -20.625 1.00 62.94 259 ALA A O 1
ATOM 1995 N N . SER A 1 260 ? -2.655 -9.392 -18.541 1.00 60.12 260 SER A N 1
ATOM 1996 C CA . SER A 1 260 ? -3.731 -10.374 -18.740 1.00 60.12 260 SER A CA 1
ATOM 1997 C C . SER A 1 260 ? -5.104 -9.950 -18.204 1.00 60.12 260 SER A C 1
ATOM 1999 O O . SER A 1 260 ? -6.091 -10.627 -18.504 1.00 60.12 260 SER A O 1
ATOM 2001 N N . VAL A 1 261 ? -5.151 -8.887 -17.393 1.00 52.78 261 VAL A N 1
ATOM 2002 C CA . VAL A 1 261 ? -6.375 -8.284 -16.831 1.00 52.78 261 VAL A CA 1
ATOM 2003 C C . VAL A 1 261 ? -6.913 -7.240 -17.797 1.00 52.78 261 VAL A C 1
ATOM 2005 O O . VAL A 1 261 ? -8.150 -7.233 -17.982 1.00 52.78 261 VAL A O 1
#

Organism: NCBI:txid157072